Protein AF-Q754P4-F1 (afdb_monomer_lite)

Organism: Eremothecium gossypii (strain ATCC 10895 / CBS 109.51 / FGSC 9923 / NRRL Y-1056) (NCBI:txid284811)

Structure (mmCIF, N/CA/C/O backbone):
data_AF-Q754P4-F1
#
_entry.id   AF-Q754P4-F1
#
loop_
_atom_site.group_PDB
_atom_site.id
_atom_site.type_symbol
_atom_site.label_atom_id
_atom_site.label_alt_id
_atom_site.label_comp_id
_atom_site.label_asym_id
_atom_site.label_entity_id
_atom_site.label_seq_id
_atom_site.pdbx_PDB_ins_code
_atom_site.Cartn_x
_atom_site.Cartn_y
_atom_site.Cartn_z
_atom_site.occupancy
_atom_site.B_iso_or_equiv
_atom_site.auth_seq_id
_atom_site.auth_comp_id
_atom_site.auth_asym_id
_atom_site.auth_atom_id
_atom_site.pdbx_PDB_model_num
ATOM 1 N N . MET A 1 1 ? 50.924 -53.591 -32.729 1.00 41.94 1 MET A N 1
ATOM 2 C CA . MET A 1 1 ? 50.215 -54.055 -33.938 1.00 41.94 1 MET A CA 1
ATOM 3 C C . MET A 1 1 ? 49.174 -53.011 -34.322 1.00 41.94 1 MET A C 1
ATOM 5 O O . MET A 1 1 ? 48.411 -52.615 -33.458 1.00 41.94 1 MET A O 1
ATOM 9 N N . ALA A 1 2 ? 49.271 -52.556 -35.576 1.00 39.69 2 ALA A N 1
ATOM 10 C CA . ALA A 1 2 ? 48.330 -51.842 -36.455 1.00 39.69 2 ALA A CA 1
ATOM 11 C C . ALA A 1 2 ? 47.426 -50.690 -35.941 1.00 39.69 2 ALA A C 1
ATOM 13 O O . ALA A 1 2 ? 46.513 -50.881 -35.146 1.00 39.69 2 ALA A O 1
ATOM 14 N N . ARG A 1 3 ? 47.652 -49.509 -36.548 1.00 46.81 3 ARG A N 1
ATOM 15 C CA . ARG A 1 3 ? 46.720 -48.373 -36.733 1.00 46.81 3 ARG A CA 1
ATOM 16 C C . ARG A 1 3 ? 45.574 -48.733 -37.701 1.00 46.81 3 ARG A C 1
ATOM 18 O O . ARG A 1 3 ? 45.723 -49.677 -38.474 1.00 46.81 3 ARG A O 1
ATOM 25 N N . PRO A 1 4 ? 44.507 -47.916 -37.732 1.00 58.38 4 PRO A N 1
ATOM 26 C CA . PRO A 1 4 ? 44.219 -47.083 -38.924 1.00 58.38 4 PRO A CA 1
ATOM 27 C C . PRO A 1 4 ? 43.836 -45.637 -38.512 1.00 58.38 4 PRO A C 1
ATOM 29 O O . PRO A 1 4 ? 43.215 -45.435 -37.476 1.00 58.38 4 PRO A O 1
ATOM 32 N N . GLU A 1 5 ? 44.379 -44.547 -39.068 1.00 49.47 5 GLU A N 1
ATOM 33 C CA . GLU A 1 5 ? 44.195 -43.902 -40.394 1.00 49.47 5 GLU A CA 1
ATOM 34 C C . GLU A 1 5 ? 42.770 -43.381 -40.727 1.00 49.47 5 GLU A C 1
ATOM 36 O O . GLU A 1 5 ? 41.912 -44.121 -41.181 1.00 49.47 5 GLU A O 1
ATOM 41 N N . HIS A 1 6 ? 42.577 -42.077 -40.433 1.00 45.12 6 HIS A N 1
ATOM 42 C CA . HIS A 1 6 ? 41.912 -40.951 -41.144 1.00 45.12 6 HIS A CA 1
ATOM 43 C C . HIS A 1 6 ? 40.896 -41.181 -42.299 1.00 45.12 6 HIS A C 1
ATOM 45 O O . HIS A 1 6 ? 41.070 -42.081 -43.111 1.00 45.12 6 HIS A O 1
ATOM 51 N N . PRO A 1 7 ? 39.896 -40.271 -42.468 1.00 55.25 7 PRO A N 1
ATOM 52 C CA . PRO A 1 7 ? 40.124 -39.035 -43.245 1.00 55.25 7 PRO A CA 1
ATOM 53 C C . PRO A 1 7 ? 39.481 -37.734 -42.715 1.00 55.25 7 PRO A C 1
ATOM 55 O O . PRO A 1 7 ? 38.564 -37.718 -41.901 1.00 55.25 7 PRO A O 1
ATOM 58 N N . LYS A 1 8 ? 40.038 -36.623 -43.221 1.00 53.31 8 LYS A N 1
ATOM 59 C CA . LYS A 1 8 ? 39.633 -35.214 -43.083 1.00 53.31 8 LYS A CA 1
ATOM 60 C C . LYS A 1 8 ? 38.692 -34.804 -44.233 1.00 53.31 8 LYS A C 1
ATOM 62 O O . LYS A 1 8 ? 38.997 -35.150 -45.367 1.00 53.31 8 LYS A O 1
ATOM 67 N N . SER A 1 9 ? 37.728 -33.915 -43.981 1.00 49.38 9 SER A N 1
ATOM 68 C CA . SER A 1 9 ? 37.355 -32.774 -44.857 1.00 49.38 9 SER A CA 1
ATOM 69 C C . SER A 1 9 ? 36.529 -31.779 -44.019 1.00 49.38 9 SER A C 1
ATOM 71 O O . SER A 1 9 ? 35.636 -32.188 -43.289 1.00 49.38 9 SER A O 1
ATOM 73 N N . ARG A 1 10 ? 36.961 -30.526 -43.806 1.00 44.84 10 ARG A N 1
ATOM 74 C CA . ARG A 1 10 ? 36.731 -29.338 -44.659 1.00 44.84 10 ARG A CA 1
ATOM 75 C C . ARG A 1 10 ? 35.286 -29.249 -45.169 1.00 44.84 10 ARG A C 1
ATOM 77 O O . ARG A 1 10 ? 34.918 -30.035 -46.023 1.00 44.84 10 ARG A O 1
ATOM 84 N N . ASP A 1 11 ? 34.518 -28.286 -44.653 1.00 48.16 11 ASP A N 1
ATOM 85 C CA . ASP A 1 11 ? 34.265 -27.057 -45.411 1.00 48.16 11 ASP A CA 1
ATOM 86 C C . ASP A 1 11 ? 33.849 -25.874 -44.528 1.00 48.16 11 ASP A C 1
ATOM 88 O O . ASP A 1 11 ? 33.109 -25.983 -43.553 1.00 48.16 11 ASP A O 1
ATOM 92 N N . GLN A 1 12 ? 34.438 -24.735 -44.881 1.00 42.72 12 GLN A N 1
ATOM 93 C CA . GLN A 1 12 ? 34.120 -23.392 -44.428 1.00 42.72 12 GLN A CA 1
ATOM 94 C C . GLN A 1 12 ? 32.952 -22.883 -45.271 1.00 42.72 12 GLN A C 1
ATOM 96 O O . GLN A 1 12 ? 33.023 -22.979 -46.492 1.00 42.72 12 GLN A O 1
ATOM 101 N N . GLN A 1 13 ? 31.976 -22.203 -44.672 1.00 43.84 13 GLN A N 1
ATOM 102 C CA . GLN A 1 13 ? 31.361 -21.072 -45.363 1.00 43.84 13 GLN A CA 1
ATOM 103 C C . GLN A 1 13 ? 30.771 -20.077 -44.370 1.00 43.84 13 GLN A C 1
ATOM 105 O O . GLN A 1 13 ? 29.773 -20.315 -43.699 1.00 43.84 13 GLN A O 1
ATOM 110 N N . ALA A 1 14 ? 31.458 -18.942 -44.288 1.00 42.84 14 ALA A N 1
ATOM 111 C CA . ALA A 1 14 ? 30.926 -17.697 -43.786 1.00 42.84 14 ALA A CA 1
ATOM 112 C C . ALA A 1 14 ? 30.029 -17.088 -44.870 1.00 42.84 14 ALA A C 1
ATOM 114 O O . ALA A 1 14 ? 30.478 -16.902 -46.001 1.00 42.84 14 ALA A O 1
ATOM 115 N N . SER A 1 15 ? 28.805 -16.705 -44.519 1.00 48.22 15 SER A N 1
ATOM 11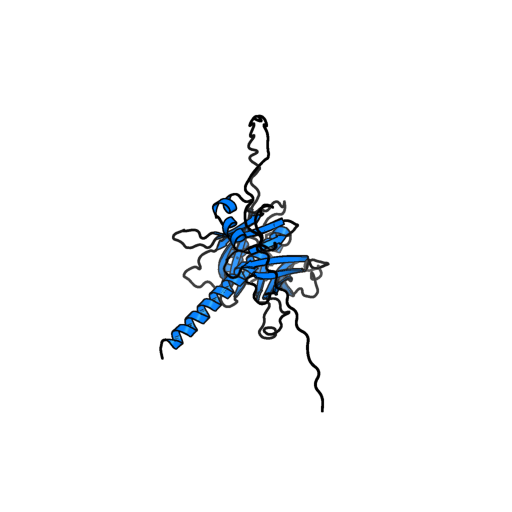6 C CA . SER A 1 15 ? 28.026 -15.743 -45.293 1.00 48.22 15 SER A CA 1
ATOM 117 C C . SER A 1 15 ? 27.734 -14.523 -44.425 1.00 48.22 15 SER A C 1
ATOM 119 O O . SER A 1 15 ? 26.913 -14.520 -43.513 1.00 48.22 15 SER A O 1
ATOM 121 N N . ARG A 1 16 ? 28.485 -13.461 -44.728 1.00 40.19 16 ARG A N 1
ATOM 122 C CA . ARG A 1 16 ? 28.089 -12.074 -44.497 1.00 40.19 16 ARG A CA 1
ATOM 123 C C . ARG A 1 16 ? 26.791 -11.836 -45.268 1.00 40.19 16 ARG A C 1
ATOM 125 O O . ARG A 1 16 ? 26.776 -12.069 -46.473 1.00 40.19 16 ARG A O 1
ATOM 132 N N . ILE A 1 17 ? 25.763 -11.309 -44.613 1.00 46.44 17 ILE A N 1
ATOM 133 C CA . ILE A 1 17 ? 24.705 -10.573 -45.305 1.00 46.44 17 ILE A CA 1
ATOM 134 C C . ILE A 1 17 ? 24.690 -9.155 -44.754 1.00 46.44 17 ILE A C 1
ATOM 136 O O . ILE A 1 17 ? 24.733 -8.910 -43.549 1.00 46.44 17 ILE A O 1
ATOM 140 N N . SER A 1 18 ? 24.772 -8.250 -45.716 1.00 42.94 18 SER A N 1
ATOM 141 C CA . SER A 1 18 ? 24.981 -6.823 -45.602 1.00 42.94 18 SER A CA 1
ATOM 142 C C . SER A 1 18 ? 23.694 -6.080 -45.256 1.00 42.94 18 SER A C 1
ATOM 144 O O . SER A 1 18 ? 22.586 -6.562 -45.459 1.00 42.94 18 SER A O 1
ATOM 146 N N . ARG A 1 19 ? 23.915 -4.867 -44.751 1.00 39.59 19 ARG A N 1
ATOM 147 C CA . ARG A 1 19 ? 22.972 -3.769 -44.532 1.00 39.59 19 ARG A CA 1
ATOM 148 C C . ARG A 1 19 ? 22.083 -3.430 -45.740 1.00 39.59 19 ARG A C 1
ATOM 150 O O . ARG A 1 19 ? 22.481 -3.654 -46.875 1.00 39.59 19 ARG A O 1
ATOM 157 N N . SER A 1 20 ? 21.047 -2.667 -45.373 1.00 37.81 20 SER A N 1
ATOM 158 C CA . SER A 1 20 ? 20.353 -1.573 -46.072 1.00 37.81 20 SER A CA 1
ATOM 159 C C . SER A 1 20 ? 19.139 -1.931 -46.912 1.00 37.81 20 SER A C 1
ATOM 161 O O . SER A 1 20 ? 19.304 -2.300 -48.065 1.00 37.81 20 SER A O 1
ATOM 163 N N . GLU A 1 21 ? 17.955 -1.622 -46.378 1.00 43.34 21 GLU A N 1
ATOM 164 C CA . GLU A 1 21 ? 16.857 -1.056 -47.164 1.00 43.34 21 GLU A CA 1
ATOM 165 C C . GLU A 1 21 ? 16.219 0.096 -46.372 1.00 43.34 21 GLU A C 1
ATOM 167 O O . GLU A 1 21 ? 15.747 -0.053 -45.244 1.00 43.34 21 GLU A O 1
ATOM 172 N N . THR A 1 22 ? 16.350 1.279 -46.959 1.00 37.78 22 THR A N 1
ATOM 173 C CA . THR A 1 22 ? 15.663 2.534 -46.662 1.00 37.78 22 THR A CA 1
ATOM 174 C C . THR A 1 22 ? 14.296 2.560 -47.346 1.00 37.78 22 THR A C 1
ATOM 176 O O . THR A 1 22 ? 14.156 1.956 -48.402 1.00 37.78 22 THR A O 1
ATOM 179 N N . CYS A 1 23 ? 13.369 3.306 -46.734 1.00 37.16 23 CYS A N 1
ATOM 180 C CA . CYS A 1 23 ? 12.203 4.023 -47.274 1.00 37.16 23 CYS A CA 1
ATOM 181 C C . CYS A 1 23 ? 11.584 3.560 -48.606 1.00 37.16 23 CYS A C 1
ATOM 183 O O . CYS A 1 23 ? 12.231 3.643 -49.640 1.00 37.16 23 CYS A O 1
ATOM 185 N N . ASP A 1 24 ? 10.283 3.251 -48.610 1.00 37.78 24 ASP A N 1
ATOM 186 C CA . ASP A 1 24 ? 9.259 4.209 -49.067 1.00 37.78 24 ASP A CA 1
ATOM 187 C C . ASP A 1 24 ? 7.837 3.613 -49.046 1.00 37.78 24 ASP A C 1
ATOM 189 O O . ASP A 1 24 ? 7.631 2.404 -48.955 1.00 37.78 24 ASP A O 1
ATOM 193 N N . ASP A 1 25 ? 6.877 4.536 -49.140 1.00 40.06 25 ASP A N 1
ATOM 194 C CA . ASP A 1 25 ? 5.468 4.386 -49.506 1.00 40.06 25 ASP A CA 1
ATOM 195 C C . ASP A 1 25 ? 4.452 3.989 -48.427 1.00 40.06 25 ASP A C 1
ATOM 197 O O . ASP A 1 25 ? 4.194 2.813 -48.159 1.00 40.06 25 ASP A O 1
ATOM 201 N N . LYS A 1 26 ? 3.721 5.009 -47.936 1.00 40.41 26 LYS A N 1
ATOM 202 C CA . LYS A 1 26 ? 2.247 5.060 -48.052 1.00 40.41 26 LYS A CA 1
ATOM 203 C C . LYS A 1 26 ? 1.619 6.384 -47.587 1.00 40.41 26 LYS A C 1
ATOM 205 O O . LYS A 1 26 ? 2.053 6.988 -46.616 1.00 40.41 26 LYS A O 1
ATOM 210 N N . ALA A 1 27 ? 0.483 6.664 -48.238 1.00 38.72 27 ALA A N 1
ATOM 211 C CA . ALA A 1 27 ? -0.630 7.569 -47.906 1.00 38.72 27 ALA A CA 1
ATOM 212 C C . ALA A 1 27 ? -0.493 9.021 -48.411 1.00 38.72 27 ALA A C 1
ATOM 214 O O . ALA A 1 27 ? 0.314 9.794 -47.921 1.00 38.72 27 ALA A O 1
ATOM 215 N N . ALA A 1 28 ? -1.144 9.420 -49.508 1.00 40.47 28 ALA A N 1
ATOM 216 C CA . ALA A 1 28 ? -2.585 9.483 -49.811 1.00 40.47 28 ALA A CA 1
ATOM 217 C C . ALA A 1 28 ? -3.328 10.628 -49.093 1.00 40.47 28 ALA A C 1
ATOM 219 O O . ALA A 1 28 ? -3.458 10.666 -47.875 1.00 40.47 28 ALA A O 1
ATOM 220 N N . PHE A 1 29 ? -3.845 11.527 -49.934 1.00 46.12 29 PHE A N 1
ATOM 221 C CA . PHE A 1 29 ? -4.819 12.587 -49.683 1.00 46.12 29 PHE A CA 1
ATOM 222 C C . PHE A 1 29 ? -5.960 12.176 -48.741 1.00 46.12 29 PHE A C 1
ATOM 224 O O . PHE A 1 29 ? -6.728 11.278 -49.088 1.00 46.12 29 PHE A O 1
ATOM 231 N N . HIS A 1 30 ? -6.198 12.947 -47.675 1.00 42.66 30 HIS A N 1
ATOM 232 C CA . HIS A 1 30 ? -7.533 13.109 -47.093 1.00 42.66 30 HIS A CA 1
ATOM 233 C C . HIS A 1 30 ? -7.770 14.529 -46.555 1.00 42.66 30 HIS A C 1
ATOM 235 O O . HIS A 1 30 ? -6.847 15.235 -46.162 1.00 42.66 30 HIS A O 1
ATOM 241 N N . LYS A 1 31 ? -9.034 14.940 -46.690 1.00 40.31 31 LYS A N 1
ATOM 242 C CA . LYS A 1 31 ? -9.604 16.290 -46.575 1.00 40.31 31 LYS A CA 1
ATOM 243 C C . LYS A 1 31 ? -9.434 16.930 -45.187 1.00 40.31 31 LYS A C 1
ATOM 245 O O . LYS A 1 31 ? -9.372 16.196 -44.205 1.00 40.31 31 LYS A O 1
ATOM 250 N N . PRO A 1 32 ? -9.498 18.273 -45.092 1.00 43.62 32 PRO A N 1
ATOM 251 C CA . PRO A 1 32 ? -9.741 18.943 -43.820 1.00 43.62 32 PRO A CA 1
ATOM 252 C C . PRO A 1 32 ? -11.129 18.545 -43.295 1.00 43.62 32 PRO A C 1
ATOM 254 O O . PRO A 1 32 ? -12.132 18.684 -43.999 1.00 43.62 32 PRO A O 1
ATOM 257 N N . VAL A 1 33 ? -11.156 17.988 -42.087 1.00 49.97 33 VAL A N 1
ATOM 258 C CA . VAL A 1 33 ? -12.360 17.767 -41.281 1.00 49.97 33 VAL A CA 1
ATOM 259 C C . VAL A 1 33 ? -12.532 19.009 -40.415 1.00 49.97 33 VAL A C 1
ATOM 261 O O . VAL A 1 33 ? -11.568 19.454 -39.799 1.00 49.97 33 VAL A O 1
ATOM 264 N N . ASP A 1 34 ? -13.738 19.574 -40.418 1.00 46.91 34 ASP A N 1
ATOM 265 C CA . ASP A 1 34 ? -14.126 20.713 -39.588 1.00 46.91 34 ASP A CA 1
ATOM 266 C C . ASP A 1 34 ? -13.859 20.424 -38.102 1.00 46.91 34 ASP A C 1
ATOM 268 O O . ASP A 1 34 ? -14.513 19.580 -37.483 1.00 46.91 34 ASP A O 1
ATOM 272 N N . GLU A 1 35 ? -12.906 21.164 -37.532 1.00 47.91 35 GLU A N 1
ATOM 273 C CA . GLU A 1 35 ? -12.676 21.288 -36.095 1.00 47.91 35 GLU A CA 1
ATOM 274 C C . GLU A 1 35 ? -13.878 21.997 -35.460 1.00 47.91 35 GLU A C 1
ATOM 276 O O . GLU A 1 35 ? -13.962 23.222 -35.378 1.00 47.91 35 GLU A O 1
ATOM 281 N N . SER A 1 36 ? -14.832 21.201 -34.992 1.00 41.53 36 SER A N 1
ATOM 282 C CA . SER A 1 36 ? -15.757 21.610 -33.939 1.00 41.53 36 SER A CA 1
ATOM 283 C C . SER A 1 36 ? -15.401 20.839 -32.672 1.00 41.53 36 SER A C 1
ATOM 285 O O . SER A 1 36 ? -16.125 19.954 -32.225 1.00 41.53 36 SER A O 1
ATOM 287 N N . ASP A 1 37 ? -14.246 21.198 -32.104 1.00 41.00 37 ASP A N 1
ATOM 288 C CA . ASP A 1 37 ? -13.829 20.822 -30.754 1.00 41.00 37 ASP A CA 1
ATOM 289 C C . ASP A 1 37 ? -14.770 21.483 -29.739 1.00 41.00 37 ASP A C 1
ATOM 291 O O . ASP A 1 37 ? -14.508 22.544 -29.166 1.00 41.00 37 ASP A O 1
ATOM 295 N N . GLN A 1 38 ? -15.906 20.836 -29.499 1.00 42.22 38 GLN A N 1
ATOM 296 C CA . GLN A 1 38 ? -16.591 20.972 -28.227 1.00 42.22 38 GLN A CA 1
ATOM 297 C C . GLN A 1 38 ? -15.728 20.262 -27.187 1.00 42.22 38 GLN A C 1
ATOM 299 O O . GLN A 1 38 ? -15.814 19.051 -27.000 1.00 42.22 38 GLN A O 1
ATOM 304 N N . GLN A 1 39 ? -14.860 21.039 -26.533 1.00 40.78 39 GLN A N 1
ATOM 305 C CA . GLN A 1 39 ? -14.230 20.667 -25.272 1.00 40.78 39 GLN A CA 1
ATOM 306 C C . GLN A 1 39 ? -15.331 20.358 -24.258 1.00 40.78 39 GLN A C 1
ATOM 308 O O . GLN A 1 39 ? -15.833 21.241 -23.561 1.00 40.78 39 GLN A O 1
ATOM 313 N N . ASP A 1 40 ? -15.703 19.085 -24.201 1.00 41.81 40 ASP A N 1
ATOM 314 C CA . ASP A 1 40 ? -16.469 18.496 -23.121 1.00 41.81 40 ASP A CA 1
ATOM 315 C C . ASP A 1 40 ? -15.600 18.607 -21.862 1.00 41.81 40 ASP A C 1
ATOM 317 O O . ASP A 1 40 ? -14.695 17.807 -21.612 1.00 41.81 40 ASP A O 1
ATOM 321 N N . GLN A 1 41 ? -15.785 19.699 -21.114 1.00 42.00 41 GLN A N 1
ATOM 322 C CA . GLN A 1 41 ? -15.202 19.876 -19.790 1.00 42.00 41 GLN A CA 1
ATOM 323 C C . GLN A 1 41 ? -15.907 18.893 -18.855 1.00 42.00 41 GLN A C 1
ATOM 325 O O . GLN A 1 41 ? -16.815 19.254 -18.108 1.00 42.00 41 GLN A O 1
ATOM 330 N N . GLY A 1 42 ? -15.501 17.625 -18.954 1.00 48.97 42 GLY A N 1
ATOM 331 C CA . GLY A 1 42 ? -15.986 16.541 -18.120 1.00 48.97 42 GLY A CA 1
ATOM 332 C C . GLY A 1 42 ? -15.897 16.936 -16.651 1.00 48.97 42 GLY A C 1
ATOM 333 O O . GLY A 1 42 ? -14.904 17.519 -16.205 1.00 48.97 42 GLY A O 1
ATOM 334 N N . ALA A 1 43 ? -16.968 16.647 -15.912 1.00 58.66 43 ALA A N 1
ATOM 335 C CA . ALA A 1 43 ? -17.067 16.936 -14.489 1.00 58.66 43 ALA A CA 1
ATOM 336 C C . ALA A 1 43 ? -15.795 16.481 -13.741 1.00 58.66 43 ALA A C 1
ATOM 338 O O . ALA A 1 43 ? -15.233 15.431 -14.070 1.00 58.66 43 ALA A O 1
ATOM 339 N N . PRO A 1 44 ? -15.328 17.244 -12.735 1.00 66.38 44 PRO A N 1
ATOM 340 C CA . PRO A 1 44 ? -14.109 16.910 -12.013 1.00 66.38 44 PRO A CA 1
ATOM 341 C C . PRO A 1 44 ? -14.236 15.515 -11.394 1.00 66.38 44 PRO A C 1
ATOM 343 O O . PRO A 1 44 ? -15.089 15.278 -10.539 1.00 66.38 44 PRO A O 1
ATOM 346 N N . VAL A 1 45 ? -13.383 14.590 -11.841 1.00 76.81 45 VAL A N 1
ATOM 347 C CA . VAL A 1 45 ? -13.304 13.233 -11.291 1.00 76.81 45 VAL A CA 1
ATOM 348 C C . VAL A 1 45 ? -12.949 13.346 -9.812 1.00 76.81 45 VAL A C 1
ATOM 350 O O . VAL A 1 45 ? -11.958 13.991 -9.457 1.00 76.81 45 VAL A O 1
ATOM 353 N N . ALA A 1 46 ? -13.764 12.742 -8.946 1.00 85.00 46 ALA A N 1
ATOM 354 C CA . ALA A 1 46 ? -13.508 12.752 -7.515 1.00 85.00 46 ALA A CA 1
ATOM 355 C C . ALA A 1 46 ? -12.138 12.117 -7.217 1.00 85.00 46 ALA A C 1
ATOM 357 O O . ALA A 1 46 ? -11.685 11.191 -7.891 1.00 85.00 46 ALA A O 1
ATOM 358 N N . GLN A 1 47 ? -11.437 12.652 -6.220 1.00 89.75 47 GLN A N 1
ATOM 359 C CA . GLN A 1 47 ? -10.112 12.181 -5.827 1.00 89.75 47 GLN A CA 1
ATOM 360 C C . GLN A 1 47 ? -10.129 11.743 -4.370 1.00 89.75 47 GLN A C 1
ATOM 362 O O . GLN A 1 47 ? -10.705 12.415 -3.514 1.00 89.75 47 GLN A O 1
ATOM 367 N N . ARG A 1 48 ? -9.435 10.642 -4.076 1.00 90.94 48 ARG A N 1
ATOM 368 C CA . ARG A 1 48 ? -9.255 10.138 -2.715 1.00 90.94 48 ARG A CA 1
ATOM 369 C C . ARG A 1 48 ? -7.803 10.274 -2.290 1.00 90.94 48 ARG A C 1
ATOM 371 O O . ARG A 1 48 ? -6.909 9.708 -2.919 1.00 90.94 48 ARG A O 1
ATOM 378 N N . ALA A 1 49 ? -7.575 11.005 -1.202 1.00 93.50 49 ALA A N 1
ATOM 379 C CA . ALA A 1 49 ? -6.267 11.130 -0.573 1.00 93.50 49 ALA A CA 1
ATOM 380 C C . ALA A 1 49 ? -6.092 10.064 0.517 1.00 93.50 49 ALA A C 1
ATOM 382 O O . ALA A 1 49 ? -6.895 9.953 1.439 1.00 93.50 49 ALA A O 1
ATOM 383 N N . VAL A 1 50 ? -5.007 9.304 0.421 1.00 95.38 50 VAL A N 1
ATOM 384 C CA . VAL A 1 50 ? -4.631 8.209 1.314 1.00 95.38 50 VAL A CA 1
ATOM 385 C C . VAL A 1 50 ? -3.321 8.603 2.000 1.00 95.38 50 VAL A C 1
ATOM 387 O O . VAL A 1 50 ? -2.246 8.531 1.390 1.00 95.38 50 VAL A O 1
ATOM 390 N N . PRO A 1 51 ? -3.358 9.058 3.263 1.00 95.56 51 PRO A N 1
ATOM 391 C CA . PRO A 1 51 ? -2.146 9.358 4.011 1.00 95.56 51 PRO A CA 1
ATOM 392 C C . PRO A 1 51 ? -1.350 8.085 4.292 1.00 95.56 51 PRO A C 1
ATOM 394 O O . PRO A 1 51 ? -1.908 7.078 4.734 1.00 95.56 51 PRO A O 1
ATOM 397 N N . LEU A 1 52 ? -0.029 8.144 4.092 1.00 95.81 52 LEU A N 1
ATOM 398 C CA . LEU A 1 52 ? 0.882 7.071 4.481 1.00 95.81 52 LEU A CA 1
ATOM 399 C C . LEU A 1 52 ? 1.734 7.502 5.674 1.00 95.81 52 LEU A C 1
ATOM 401 O O . LEU A 1 52 ? 2.336 8.583 5.676 1.00 95.81 52 LEU A O 1
ATOM 405 N N . ALA A 1 53 ? 1.855 6.618 6.660 1.00 94.12 53 ALA A N 1
ATOM 406 C CA . ALA A 1 53 ? 2.688 6.834 7.835 1.00 94.12 53 ALA A CA 1
ATOM 407 C C . ALA A 1 53 ? 3.533 5.611 8.196 1.00 94.12 53 ALA A C 1
ATOM 409 O O . ALA A 1 53 ? 3.290 4.489 7.757 1.00 94.12 53 ALA A O 1
ATOM 410 N N . GLU A 1 54 ? 4.526 5.846 9.039 1.00 91.75 54 GLU A N 1
ATOM 411 C CA . GLU A 1 54 ? 5.357 4.835 9.674 1.00 91.75 54 GLU A CA 1
ATOM 412 C C . GLU A 1 54 ? 5.394 5.077 11.180 1.00 91.75 54 GLU A C 1
ATOM 414 O O . GLU A 1 54 ? 5.417 6.223 11.636 1.00 91.75 54 GLU A O 1
ATOM 419 N N . LEU A 1 55 ? 5.421 3.994 11.957 1.00 87.75 55 LEU A N 1
ATOM 420 C CA . LEU A 1 55 ? 5.704 4.084 13.385 1.00 87.75 55 LEU A CA 1
ATOM 421 C C . LEU A 1 55 ? 7.213 3.968 13.614 1.00 87.75 55 LEU A C 1
ATOM 423 O O . LEU A 1 55 ? 7.858 3.046 13.107 1.00 87.75 55 LEU A O 1
ATOM 427 N N . LEU A 1 56 ? 7.761 4.884 14.410 1.00 75.75 56 LEU A N 1
ATOM 428 C CA . LEU A 1 56 ? 9.160 4.874 14.819 1.00 75.75 56 LEU A CA 1
ATOM 429 C C . LEU A 1 56 ? 9.514 3.507 15.436 1.00 75.75 56 LEU A C 1
ATOM 431 O O . LEU A 1 56 ? 8.745 2.972 16.233 1.00 75.75 56 LEU A O 1
ATOM 435 N N . LEU A 1 57 ? 10.674 2.954 15.062 1.00 74.25 57 LEU A N 1
ATOM 436 C CA . LEU A 1 57 ? 11.222 1.647 15.486 1.00 74.25 57 LEU A CA 1
ATOM 437 C C . LEU A 1 57 ? 10.534 0.395 14.921 1.00 74.25 57 LEU A C 1
ATOM 439 O O . LEU A 1 57 ? 11.138 -0.674 14.940 1.00 74.25 57 LEU A O 1
ATOM 443 N N . ASP A 1 58 ? 9.312 0.505 14.407 1.00 73.81 58 ASP A N 1
ATOM 444 C CA . ASP A 1 58 ? 8.528 -0.661 13.991 1.00 73.81 58 ASP A CA 1
ATOM 445 C C . ASP A 1 58 ? 8.735 -1.027 12.510 1.00 73.81 58 ASP A C 1
ATOM 447 O O . ASP A 1 58 ? 8.421 -2.134 12.087 1.00 73.81 58 ASP A O 1
ATOM 451 N N . TYR A 1 59 ? 9.248 -0.093 11.698 1.00 78.88 59 TYR A N 1
ATOM 452 C CA . TYR A 1 59 ? 9.411 -0.226 10.236 1.00 78.88 59 TYR A CA 1
ATOM 453 C C . TYR A 1 59 ? 8.132 -0.662 9.490 1.00 78.88 59 TYR A C 1
ATOM 455 O O . TYR A 1 59 ? 8.183 -1.120 8.347 1.00 78.88 59 TYR A O 1
ATOM 463 N N . ARG A 1 60 ? 6.969 -0.531 10.141 1.00 91.19 60 ARG A N 1
ATOM 464 C CA . ARG A 1 60 ? 5.653 -0.847 9.583 1.00 91.19 60 ARG A CA 1
ATOM 465 C C . ARG A 1 60 ? 5.106 0.368 8.861 1.00 91.19 60 ARG A C 1
ATOM 467 O O . ARG A 1 60 ? 5.171 1.481 9.388 1.00 91.19 60 ARG A O 1
ATOM 474 N N . LEU A 1 61 ? 4.535 0.136 7.687 1.00 95.06 61 LEU A N 1
ATOM 475 C CA . LEU A 1 61 ? 3.833 1.153 6.917 1.00 95.06 61 LEU A CA 1
ATOM 476 C C . LEU A 1 61 ? 2.334 1.046 7.170 1.00 95.06 61 LEU A C 1
ATOM 478 O O . LEU A 1 61 ? 1.786 -0.051 7.269 1.00 95.06 61 LEU A O 1
ATOM 482 N N . TYR A 1 62 ? 1.681 2.195 7.241 1.00 95.94 62 TYR A N 1
ATOM 483 C CA . TYR A 1 62 ? 0.250 2.322 7.459 1.00 95.94 62 TYR A CA 1
ATOM 484 C C . TYR A 1 62 ? -0.340 3.224 6.379 1.00 95.94 62 TYR A C 1
ATOM 486 O O . TYR A 1 62 ? 0.241 4.270 6.091 1.00 95.94 62 TYR A O 1
ATOM 494 N N . ALA A 1 63 ? -1.476 2.828 5.810 1.00 96.62 63 ALA A N 1
ATOM 495 C CA . ALA A 1 63 ? -2.276 3.648 4.903 1.00 96.62 63 ALA A CA 1
ATOM 496 C C . ALA A 1 63 ? -3.638 3.925 5.550 1.00 96.62 63 ALA A C 1
ATOM 498 O O . ALA A 1 63 ? -4.282 2.990 6.028 1.00 96.62 63 ALA A O 1
ATOM 499 N N . PHE A 1 64 ? -4.058 5.187 5.590 1.00 94.12 64 PHE A N 1
ATOM 500 C CA . PHE A 1 64 ? -5.285 5.634 6.261 1.00 94.12 64 PHE A CA 1
ATOM 501 C C . PHE A 1 64 ? -6.382 5.984 5.253 1.00 94.12 64 PHE A C 1
ATOM 503 O O . PHE A 1 64 ? -6.078 6.346 4.120 1.00 94.12 64 PHE A O 1
ATOM 510 N N . SER A 1 65 ? -7.647 5.881 5.672 1.00 90.81 65 SER A N 1
ATOM 511 C CA . SER A 1 65 ? -8.815 6.224 4.844 1.00 90.81 65 SER A CA 1
ATOM 512 C C . SER A 1 65 ? -8.904 7.713 4.525 1.00 90.81 65 SER A C 1
ATOM 514 O O . SER A 1 65 ? -9.398 8.077 3.461 1.00 90.81 65 SER A O 1
ATOM 516 N N . SER A 1 66 ? -8.422 8.547 5.447 1.00 90.00 66 SER A N 1
ATOM 517 C CA . SER A 1 66 ? -8.569 9.998 5.431 1.00 90.00 66 SER A CA 1
ATOM 518 C C . SER A 1 66 ? -7.473 10.679 6.259 1.00 90.00 66 SER A C 1
ATOM 520 O O . SER A 1 66 ? -6.800 10.049 7.089 1.00 90.00 66 SER A O 1
ATOM 522 N N . GLU A 1 67 ? -7.291 11.988 6.048 1.00 91.00 67 GLU A N 1
ATOM 523 C CA . GLU A 1 67 ? -6.402 12.814 6.877 1.00 91.00 67 GLU A CA 1
ATOM 524 C C . GLU A 1 67 ? -6.856 12.821 8.341 1.00 91.00 67 GLU A C 1
ATOM 526 O O . GLU A 1 67 ? -6.019 12.685 9.235 1.00 91.00 67 GLU A O 1
ATOM 531 N N . ASP A 1 68 ? -8.164 12.890 8.592 1.00 88.88 68 ASP A N 1
ATOM 532 C CA . ASP A 1 68 ? -8.728 12.893 9.943 1.00 88.88 68 ASP A CA 1
ATOM 533 C C . ASP A 1 68 ? -8.420 11.592 10.685 1.00 88.88 68 ASP A C 1
ATOM 535 O O . ASP A 1 68 ? -7.984 11.619 11.842 1.00 88.88 68 ASP A O 1
ATOM 539 N N . SER A 1 69 ? -8.538 10.445 10.007 1.00 88.75 69 SER A N 1
ATOM 540 C CA . SER A 1 69 ? -8.161 9.158 10.591 1.00 88.75 69 SER A CA 1
ATOM 541 C C . SER A 1 69 ? -6.665 9.108 10.931 1.00 88.75 69 SER A C 1
ATOM 543 O O . SER A 1 69 ? -6.285 8.686 12.028 1.00 88.75 69 SER A O 1
ATOM 545 N N . TYR A 1 70 ? -5.799 9.622 10.052 1.00 91.50 70 TYR A N 1
ATOM 546 C CA . TYR A 1 70 ? -4.364 9.727 10.328 1.00 91.50 70 TYR A CA 1
ATOM 547 C C . TYR A 1 70 ? -4.055 10.645 11.525 1.00 91.50 70 TYR A C 1
ATOM 549 O O . TYR A 1 70 ? -3.264 10.275 12.401 1.00 91.50 70 TYR A O 1
ATOM 557 N N . GLN A 1 71 ? -4.670 11.828 11.603 1.00 90.25 71 GLN A N 1
ATOM 558 C CA . GLN A 1 71 ? -4.452 12.760 12.713 1.00 90.25 71 GLN A CA 1
ATOM 559 C C . GLN A 1 71 ? -4.951 12.181 14.038 1.00 90.25 71 GLN A C 1
ATOM 561 O O . GLN A 1 71 ? -4.263 12.307 15.056 1.00 90.25 71 GLN A O 1
ATOM 566 N N . ASN A 1 72 ? -6.088 11.480 14.025 1.00 87.62 72 ASN A N 1
ATOM 567 C CA . ASN A 1 72 ? -6.611 10.808 15.209 1.00 87.62 72 ASN A CA 1
ATOM 568 C C . ASN A 1 72 ? -5.658 9.702 15.696 1.00 87.62 72 ASN A C 1
ATOM 570 O O . ASN A 1 72 ? -5.319 9.660 16.879 1.00 87.62 72 ASN A O 1
ATOM 574 N N . PHE A 1 73 ? -5.127 8.878 14.783 1.00 88.56 73 PHE A N 1
ATOM 575 C CA . PHE A 1 73 ? -4.130 7.849 15.110 1.00 88.56 73 PHE A CA 1
ATOM 576 C C . PHE A 1 73 ? -2.844 8.463 15.669 1.00 88.56 73 PHE A C 1
ATOM 578 O O . PHE A 1 73 ? -2.238 7.951 16.608 1.00 88.56 73 PHE A O 1
ATOM 585 N N . LYS A 1 74 ? -2.412 9.599 15.118 1.00 88.12 74 LYS A N 1
ATOM 586 C CA . LYS A 1 74 ? -1.229 10.310 15.604 1.00 88.12 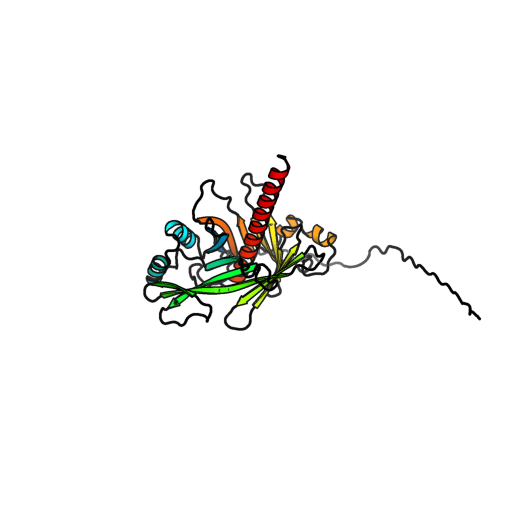74 LYS A CA 1
ATOM 587 C C . LYS A 1 74 ? -1.429 10.883 17.011 1.00 88.12 74 LYS A C 1
ATOM 589 O O . LYS A 1 74 ? -0.484 10.859 17.799 1.00 88.12 74 LYS A O 1
ATOM 594 N N . LYS A 1 75 ? -2.620 11.412 17.312 1.00 86.50 75 LYS A N 1
ATOM 595 C CA . LYS A 1 75 ? -2.957 12.027 18.606 1.00 86.50 75 LYS A CA 1
ATOM 596 C C . LYS A 1 75 ? -3.171 10.979 19.700 1.00 86.50 75 LYS A C 1
ATOM 598 O O . LYS A 1 75 ? -2.596 11.107 20.776 1.00 86.50 75 LYS A O 1
ATOM 603 N N . ASN A 1 76 ? -3.959 9.949 19.405 1.00 79.38 76 ASN A N 1
ATOM 604 C CA . ASN A 1 76 ? -4.431 8.974 20.392 1.00 79.38 76 ASN A CA 1
ATOM 605 C C . ASN A 1 76 ? -3.648 7.649 20.352 1.00 79.38 76 ASN A C 1
ATOM 607 O O . ASN A 1 76 ? -3.793 6.801 21.227 1.00 79.38 76 ASN A O 1
ATOM 611 N N . GLY A 1 77 ? -2.776 7.459 19.361 1.00 77.25 77 GLY A N 1
ATOM 612 C CA . GLY A 1 77 ? -2.002 6.235 19.195 1.00 77.25 77 GLY A CA 1
ATOM 613 C C . GLY A 1 77 ? -2.850 5.070 18.680 1.00 77.25 77 GLY A C 1
ATOM 614 O O . GLY A 1 77 ? -3.662 5.221 17.775 1.00 77.25 77 GLY A O 1
ATOM 615 N N . ARG A 1 78 ? -2.619 3.878 19.244 1.00 70.31 78 ARG A N 1
ATOM 616 C CA . ARG A 1 78 ? -3.261 2.607 18.852 1.00 70.31 78 ARG A CA 1
ATOM 617 C C . ARG A 1 78 ? -4.505 2.289 19.695 1.00 70.31 78 ARG A C 1
ATOM 619 O O . ARG A 1 78 ? -4.744 1.123 20.000 1.00 70.31 78 ARG A O 1
ATOM 626 N N . ASP A 1 79 ? -5.246 3.300 20.135 1.00 75.19 79 ASP A N 1
ATOM 627 C CA . ASP A 1 79 ? -6.468 3.081 20.911 1.00 75.19 79 ASP A CA 1
ATOM 628 C C . ASP A 1 79 ? -7.663 2.784 19.983 1.00 75.19 79 ASP A C 1
ATOM 630 O O . ASP A 1 79 ? -8.452 3.658 19.606 1.00 75.19 79 ASP A O 1
ATOM 634 N N . ALA A 1 80 ? -7.764 1.521 19.558 1.00 68.44 80 ALA A N 1
ATOM 635 C CA . ALA A 1 80 ? -8.883 1.023 18.748 1.00 68.44 80 ALA A CA 1
ATOM 636 C C . ALA A 1 80 ? -10.212 1.140 19.448 1.00 68.44 80 ALA A C 1
ATOM 638 O O . ALA A 1 80 ? -11.220 1.343 18.776 1.00 68.44 80 ALA A O 1
ATOM 639 N N . TYR A 1 81 ? -10.216 0.985 20.764 1.00 70.00 81 TYR A N 1
ATOM 640 C CA . TYR A 1 81 ? -11.443 0.976 21.527 1.00 70.00 81 TYR A CA 1
ATOM 641 C C . TYR A 1 81 ? -12.165 2.315 21.363 1.00 70.00 81 TYR A C 1
ATOM 643 O O . TYR A 1 81 ? -13.309 2.354 20.913 1.00 70.00 81 TYR A O 1
ATOM 651 N N . HIS A 1 82 ? -11.455 3.422 21.596 1.00 72.31 82 HIS A N 1
ATOM 652 C CA . HIS A 1 82 ? -12.013 4.762 21.421 1.00 72.31 82 HIS A CA 1
ATOM 653 C C . HIS A 1 82 ? -12.416 5.050 19.964 1.00 72.31 82 HIS A C 1
ATOM 655 O O . HIS A 1 82 ? -13.428 5.698 19.698 1.00 72.31 82 HIS A O 1
ATOM 661 N N . SER A 1 83 ? -11.622 4.575 19.004 1.00 69.50 83 SER A N 1
ATOM 662 C CA . SER A 1 83 ? -11.881 4.765 17.570 1.00 69.50 83 SER A CA 1
ATOM 663 C C . SER A 1 83 ? -13.180 4.084 17.123 1.00 69.50 83 SER A C 1
ATOM 665 O O . SER A 1 83 ? -13.977 4.664 16.388 1.00 69.50 83 SER A O 1
ATOM 667 N N . LEU A 1 84 ? -13.414 2.859 17.598 1.00 68.88 84 LEU A N 1
ATOM 668 C CA . LEU A 1 84 ? -14.623 2.093 17.304 1.00 68.88 84 LEU A CA 1
ATOM 669 C C . LEU A 1 84 ? -15.844 2.615 18.054 1.00 68.88 84 LEU A C 1
ATOM 671 O O . LEU A 1 84 ? -16.936 2.604 17.492 1.00 68.88 84 LEU A O 1
ATOM 675 N N . LEU A 1 85 ? -15.661 3.108 19.281 1.00 67.56 85 LEU A N 1
ATOM 676 C CA . LEU A 1 85 ? -16.737 3.718 20.054 1.00 67.56 85 LEU A CA 1
ATOM 677 C C . LEU A 1 85 ? -17.337 4.915 19.300 1.00 67.56 85 LEU A C 1
ATOM 679 O O . LEU A 1 85 ? -18.540 4.945 19.063 1.00 67.56 85 LEU A O 1
ATOM 683 N N . LEU A 1 86 ? -16.494 5.833 18.813 1.00 68.62 86 LEU A N 1
ATOM 684 C CA . LEU A 1 86 ? -16.950 6.955 17.982 1.00 68.62 86 LEU A CA 1
ATOM 685 C C . LEU A 1 86 ? -17.685 6.486 16.721 1.00 68.62 86 LEU A C 1
ATOM 687 O O . LEU A 1 86 ? -18.676 7.092 16.319 1.00 68.62 86 LEU A O 1
ATOM 691 N N . ALA A 1 87 ? -17.217 5.403 16.099 1.00 67.50 87 ALA A N 1
ATOM 692 C CA . ALA A 1 87 ? -17.849 4.866 14.903 1.00 67.50 87 ALA A CA 1
ATOM 693 C C . ALA A 1 87 ? -19.233 4.252 15.176 1.00 67.50 87 ALA A C 1
ATOM 695 O O . ALA A 1 87 ? -20.120 4.331 14.325 1.00 67.50 87 ALA A O 1
ATOM 696 N N . SER A 1 88 ? -19.430 3.644 16.352 1.00 59.25 88 SER A N 1
ATOM 697 C CA . SER A 1 88 ? -20.724 3.091 16.778 1.00 59.25 88 SER A CA 1
ATOM 698 C C . SER A 1 88 ? -21.807 4.169 16.926 1.00 59.25 88 SER A C 1
ATOM 700 O O . SER A 1 88 ? -22.976 3.905 16.668 1.00 59.25 88 SER A O 1
ATOM 702 N N . GLU A 1 89 ? -21.412 5.421 17.177 1.00 64.62 89 GLU A N 1
ATOM 703 C CA . GLU A 1 89 ? -22.289 6.602 17.207 1.00 64.62 89 GLU A CA 1
ATOM 704 C C . GLU A 1 89 ? -22.590 7.178 15.804 1.00 64.62 89 GLU A C 1
ATOM 706 O O . GLU A 1 89 ? -22.974 8.340 15.665 1.00 64.62 89 GLU A O 1
ATOM 711 N N . GLY A 1 90 ? -22.383 6.393 14.740 1.00 64.75 90 GLY A N 1
ATOM 712 C CA . GLY A 1 90 ? -22.659 6.797 13.356 1.00 64.75 90 GLY A CA 1
ATOM 713 C C . GLY A 1 90 ? -21.564 7.644 12.699 1.00 64.75 90 GLY A C 1
ATOM 714 O O . GLY A 1 90 ? -21.820 8.272 11.674 1.00 64.75 90 GLY A O 1
ATOM 715 N N . ARG A 1 91 ? -20.349 7.681 13.263 1.00 65.88 91 ARG A N 1
ATOM 716 C CA . ARG A 1 91 ? -19.199 8.407 12.686 1.00 65.88 91 ARG A CA 1
ATOM 717 C C . ARG A 1 91 ? -18.291 7.484 11.861 1.00 65.88 91 ARG A C 1
ATOM 719 O O . ARG A 1 91 ? -18.368 6.258 11.954 1.00 65.88 91 ARG A O 1
ATOM 726 N N . GLU A 1 92 ? -17.397 8.075 11.066 1.00 75.69 92 GLU A N 1
ATOM 727 C CA . GLU A 1 92 ? -16.294 7.345 10.423 1.00 75.69 92 GLU A CA 1
ATOM 728 C C . GLU A 1 92 ? -15.413 6.659 11.484 1.00 75.69 92 GLU A C 1
ATOM 730 O O . GLU A 1 92 ? -15.240 7.151 12.603 1.00 75.69 92 GLU A O 1
ATOM 735 N N . ILE A 1 93 ? -14.807 5.528 11.118 1.00 80.25 93 ILE A N 1
ATOM 736 C CA . ILE A 1 93 ? -13.758 4.894 11.922 1.00 80.25 93 ILE A CA 1
ATOM 737 C C . ILE A 1 93 ? -12.482 5.732 11.809 1.00 80.25 93 ILE A C 1
ATOM 739 O O . ILE A 1 93 ? -11.655 5.555 10.915 1.00 80.25 93 ILE A O 1
ATOM 743 N N . LEU A 1 94 ? -12.326 6.667 12.739 1.00 83.81 94 LEU A N 1
ATOM 744 C CA . LEU A 1 94 ? -11.163 7.543 12.807 1.00 83.81 94 LEU A CA 1
ATOM 745 C C . LEU A 1 94 ? -10.077 6.924 13.667 1.00 83.81 94 LEU A C 1
ATOM 747 O O . LEU A 1 94 ? -10.343 6.478 14.774 1.00 83.81 94 LEU A O 1
ATOM 751 N N . GLY A 1 95 ? -8.822 7.025 13.246 1.00 85.81 95 GLY A N 1
ATOM 752 C CA . GLY A 1 95 ? -7.690 6.615 14.071 1.00 85.81 95 GLY A CA 1
ATOM 753 C C . GLY A 1 95 ? -7.226 5.197 13.812 1.00 85.81 95 GLY A C 1
ATOM 754 O O . GLY A 1 95 ? -6.334 4.737 14.512 1.00 85.81 95 GLY A O 1
ATOM 755 N N . TYR A 1 96 ? -7.774 4.512 12.805 1.00 89.69 96 TYR A N 1
ATOM 756 C CA . TYR A 1 96 ? -7.293 3.203 12.375 1.00 89.69 96 TYR A CA 1
ATOM 757 C C . TYR A 1 96 ? -6.899 3.195 10.898 1.00 89.69 96 TYR A C 1
ATOM 759 O O . TYR A 1 96 ? -7.560 3.826 10.076 1.00 89.69 96 TYR A O 1
ATOM 767 N N . PRO A 1 97 ? -5.806 2.503 10.537 1.00 93.44 97 PRO A N 1
ATOM 768 C CA . PRO A 1 97 ? -5.363 2.422 9.154 1.00 93.44 97 PRO A CA 1
ATOM 769 C C . PRO A 1 97 ? -6.209 1.413 8.369 1.00 93.44 97 PRO A C 1
ATOM 771 O O . PRO A 1 97 ? -6.490 0.327 8.873 1.00 93.44 97 PRO A O 1
ATOM 774 N N . LEU A 1 98 ? -6.510 1.717 7.105 1.00 94.44 98 LEU A N 1
ATOM 775 C CA . LEU A 1 98 ? -7.078 0.754 6.155 1.00 94.44 98 LEU A CA 1
ATOM 776 C C . LEU A 1 98 ? -6.142 -0.443 5.987 1.00 94.44 98 LEU A C 1
ATOM 778 O O . LEU A 1 98 ? -6.548 -1.596 6.128 1.00 94.44 98 LEU A O 1
ATOM 782 N N . PHE A 1 99 ? -4.860 -0.152 5.752 1.00 97.25 99 PHE A N 1
ATOM 783 C CA . PHE A 1 99 ? -3.844 -1.165 5.501 1.00 97.25 99 PHE A CA 1
ATOM 784 C C . PHE A 1 99 ? -2.640 -1.003 6.413 1.00 97.25 99 PHE A C 1
ATOM 786 O O . PHE A 1 99 ? -2.191 0.105 6.715 1.00 97.25 99 PHE A O 1
ATOM 793 N N . ARG A 1 100 ? -2.074 -2.141 6.803 1.00 96.44 100 ARG A N 1
ATOM 794 C CA . ARG A 1 100 ? -0.796 -2.241 7.502 1.00 96.44 100 ARG A CA 1
ATOM 795 C C . ARG A 1 100 ? 0.115 -3.170 6.719 1.00 96.44 100 ARG A C 1
ATOM 797 O O . ARG A 1 100 ? -0.218 -4.338 6.546 1.00 96.44 100 ARG A O 1
ATOM 804 N N . ALA A 1 101 ? 1.274 -2.672 6.312 1.00 97.25 101 ALA A N 1
ATOM 805 C CA . ALA A 1 101 ? 2.290 -3.459 5.631 1.00 97.25 101 ALA A CA 1
ATOM 806 C C . ALA A 1 101 ? 3.515 -3.667 6.531 1.00 97.25 101 ALA A C 1
ATOM 808 O O . ALA A 1 101 ? 4.009 -2.733 7.170 1.00 97.25 101 ALA A O 1
ATOM 809 N N . GLU A 1 102 ? 4.005 -4.901 6.579 1.00 94.50 102 GLU A N 1
ATOM 810 C CA . GLU A 1 102 ? 5.181 -5.297 7.353 1.00 94.50 102 GLU A CA 1
ATOM 811 C C . GLU A 1 102 ? 5.997 -6.365 6.617 1.00 94.50 102 GLU A C 1
ATOM 813 O O . GLU A 1 102 ? 5.474 -7.092 5.773 1.00 94.50 102 GLU A O 1
ATOM 818 N N . SER A 1 103 ? 7.297 -6.450 6.917 1.00 92.00 103 SER A N 1
ATOM 819 C CA . SER A 1 103 ? 8.186 -7.442 6.300 1.00 92.00 103 SER A CA 1
ATOM 820 C C . SER A 1 103 ? 7.647 -8.855 6.519 1.00 92.00 103 SER A C 1
ATOM 822 O O . SER A 1 103 ? 7.466 -9.274 7.661 1.00 92.00 103 SER A O 1
ATOM 824 N N . GLY A 1 104 ? 7.447 -9.605 5.433 1.00 85.38 104 GLY A N 1
ATOM 825 C CA . GLY A 1 104 ? 7.059 -11.018 5.521 1.00 85.38 104 GLY A CA 1
ATOM 826 C C . GLY A 1 104 ? 8.224 -11.930 5.932 1.00 85.38 104 GLY A C 1
ATOM 827 O O . GLY A 1 104 ? 8.021 -13.036 6.433 1.00 85.38 104 GLY A O 1
ATOM 828 N N . ARG A 1 105 ? 9.466 -11.443 5.801 1.00 81.00 105 ARG A N 1
ATOM 829 C CA . ARG A 1 105 ? 10.663 -12.134 6.286 1.00 81.00 105 ARG A CA 1
ATOM 830 C C . ARG A 1 105 ? 10.845 -11.863 7.774 1.00 81.00 105 ARG A C 1
ATOM 832 O O . ARG A 1 105 ? 11.255 -10.770 8.166 1.00 81.00 105 ARG A O 1
ATOM 839 N N . THR A 1 106 ? 10.547 -12.86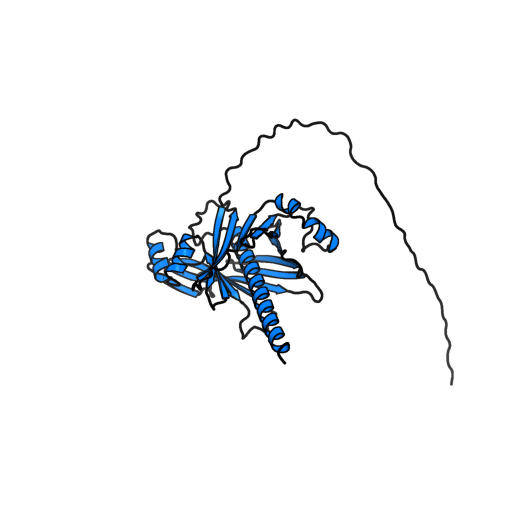7 8.589 1.00 74.62 106 THR A N 1
ATOM 840 C CA . THR A 1 106 ? 10.907 -12.926 10.011 1.00 74.62 106 THR A CA 1
ATOM 841 C C . THR A 1 106 ? 12.259 -13.621 10.183 1.00 74.62 106 THR A C 1
ATOM 843 O O . THR A 1 106 ? 12.721 -14.306 9.270 1.00 74.62 106 THR A O 1
ATOM 846 N N . PHE A 1 107 ? 12.889 -13.497 11.360 1.00 67.19 107 PHE A N 1
ATOM 847 C CA . PHE A 1 107 ? 14.134 -14.218 11.677 1.00 67.19 107 PHE A CA 1
ATOM 848 C C . PHE A 1 107 ? 14.029 -15.731 11.414 1.00 67.19 107 PHE A C 1
ATOM 850 O O . PHE A 1 107 ? 14.994 -16.343 10.972 1.00 67.19 107 PHE A O 1
ATOM 857 N N . LEU A 1 108 ? 12.841 -16.315 11.610 1.00 65.75 108 LEU A N 1
ATOM 858 C CA . LEU A 1 108 ? 12.577 -17.741 11.396 1.00 65.75 108 LEU A CA 1
ATOM 859 C C . LEU A 1 108 ? 12.500 -18.134 9.911 1.00 65.75 108 LEU A C 1
ATOM 861 O O . LEU A 1 108 ? 12.843 -19.256 9.553 1.00 65.75 108 LEU A O 1
ATOM 865 N N . ASN A 1 109 ? 12.076 -17.216 9.040 1.00 70.31 109 ASN A N 1
ATOM 866 C CA . ASN A 1 109 ? 11.821 -17.492 7.623 1.00 70.31 109 ASN A CA 1
ATOM 867 C C . ASN A 1 109 ? 12.807 -16.787 6.684 1.00 70.31 109 ASN A C 1
ATOM 869 O O . ASN A 1 109 ? 12.604 -16.784 5.473 1.00 70.31 109 ASN A O 1
ATOM 873 N N . PHE A 1 110 ? 13.888 -16.209 7.214 1.00 65.44 110 PHE A N 1
ATOM 874 C CA . PHE A 1 110 ? 14.850 -15.435 6.427 1.00 65.44 110 PHE A CA 1
ATOM 875 C C . PHE A 1 110 ? 15.524 -16.257 5.314 1.00 65.44 110 PHE A C 1
ATOM 877 O O . PHE A 1 110 ? 15.816 -15.723 4.246 1.00 65.44 110 PHE A O 1
ATOM 884 N N . PHE A 1 111 ? 15.725 -17.560 5.541 1.00 65.81 111 PHE A N 1
ATOM 885 C CA . PHE A 1 111 ? 16.349 -18.478 4.580 1.00 65.81 111 PHE A CA 1
ATOM 886 C C . PHE A 1 111 ? 15.355 -19.166 3.635 1.00 65.81 111 PHE A C 1
ATOM 888 O O . PHE A 1 111 ? 15.773 -19.812 2.673 1.00 65.81 111 PHE A O 1
ATOM 895 N N . ARG A 1 112 ? 14.043 -19.045 3.880 1.00 73.25 112 ARG A N 1
ATOM 896 C CA . ARG A 1 112 ? 13.026 -19.655 3.017 1.00 73.25 112 ARG A CA 1
ATOM 897 C C . ARG A 1 112 ? 12.827 -18.778 1.787 1.00 73.25 112 ARG A C 1
ATOM 899 O O . ARG A 1 112 ? 12.404 -17.630 1.900 1.00 73.25 112 ARG A O 1
ATOM 906 N N . ARG A 1 113 ? 13.117 -19.329 0.606 1.00 71.69 113 ARG A N 1
ATOM 907 C CA . ARG A 1 113 ? 12.895 -18.637 -0.676 1.00 71.69 113 ARG A CA 1
ATOM 908 C C . ARG A 1 113 ? 11.413 -18.347 -0.927 1.00 71.69 113 ARG A C 1
ATOM 910 O O . ARG A 1 113 ? 11.108 -17.332 -1.541 1.00 71.69 113 ARG A O 1
ATOM 917 N N . ASP A 1 114 ? 10.534 -19.163 -0.351 1.00 82.62 114 ASP A N 1
ATOM 918 C CA . ASP A 1 114 ? 9.080 -19.064 -0.517 1.00 82.62 114 ASP A CA 1
ATOM 919 C C . ASP A 1 114 ? 8.414 -18.134 0.509 1.00 82.62 114 ASP A C 1
ATOM 921 O O . ASP A 1 114 ? 7.192 -18.067 0.595 1.00 82.62 114 ASP A O 1
ATOM 925 N N . ALA A 1 115 ? 9.191 -17.415 1.325 1.00 89.75 115 ALA A N 1
ATOM 926 C CA . ALA A 1 115 ? 8.629 -16.447 2.258 1.00 89.75 115 ALA A CA 1
ATOM 927 C C . ALA A 1 115 ? 8.259 -15.138 1.534 1.00 89.75 115 ALA A C 1
ATOM 929 O O . ALA A 1 115 ? 9.072 -14.617 0.756 1.00 89.75 115 ALA A O 1
ATOM 930 N N . PRO A 1 116 ? 7.086 -14.544 1.827 1.00 94.19 116 PRO A N 1
ATOM 931 C CA . PRO A 1 116 ? 6.724 -13.255 1.261 1.00 94.19 116 PRO A CA 1
ATOM 932 C C . PRO A 1 116 ? 7.734 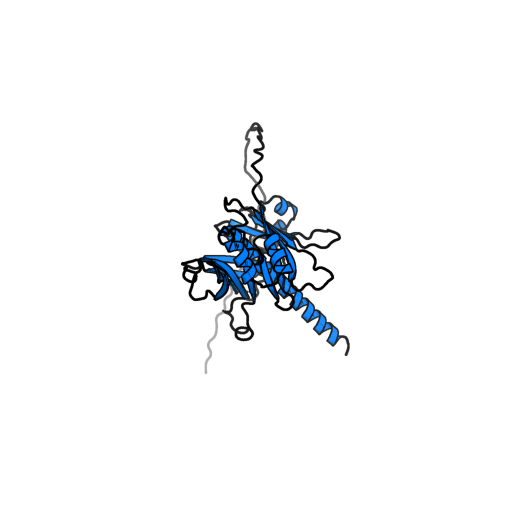-12.183 1.688 1.00 94.19 116 PRO A C 1
ATOM 934 O O . PRO A 1 116 ? 8.196 -12.138 2.831 1.00 94.19 116 PRO A O 1
ATOM 937 N N . VAL A 1 117 ? 8.088 -11.287 0.768 1.00 94.19 117 VAL A N 1
ATOM 938 C CA . VAL A 1 117 ? 8.928 -10.120 1.075 1.00 94.19 117 VAL A CA 1
ATOM 939 C C . VAL A 1 117 ? 8.149 -9.062 1.852 1.00 94.19 117 VAL A C 1
ATOM 941 O O . VAL A 1 117 ? 8.723 -8.377 2.697 1.00 94.19 117 VAL A O 1
ATOM 944 N N . LEU A 1 118 ? 6.841 -8.968 1.616 1.00 96.06 118 LEU A N 1
ATOM 945 C CA . LEU A 1 118 ? 5.939 -8.029 2.273 1.00 96.06 118 LEU A CA 1
ATOM 946 C C . LEU A 1 118 ? 4.597 -8.713 2.532 1.00 96.06 118 LEU A C 1
ATOM 948 O O . LEU A 1 118 ? 4.039 -9.329 1.627 1.00 96.06 118 LEU A O 1
ATOM 952 N N . GLN A 1 119 ? 4.079 -8.572 3.747 1.00 96.88 119 GLN A N 1
ATOM 953 C CA . GLN A 1 119 ? 2.716 -8.952 4.094 1.00 96.88 119 GLN A CA 1
ATOM 954 C C . GLN A 1 119 ? 1.906 -7.681 4.341 1.00 96.88 119 GLN A C 1
ATOM 956 O O . GLN A 1 119 ? 2.289 -6.837 5.156 1.00 96.88 119 GLN A O 1
ATOM 961 N N . ILE A 1 120 ? 0.787 -7.544 3.638 1.00 98.06 120 ILE A N 1
ATOM 962 C CA . ILE A 1 120 ? -0.158 -6.443 3.785 1.00 98.06 120 ILE A CA 1
ATOM 963 C C . ILE A 1 120 ? -1.436 -7.004 4.399 1.00 98.06 120 ILE A C 1
ATOM 965 O O . ILE A 1 120 ? -2.032 -7.959 3.896 1.00 98.06 120 ILE A O 1
ATOM 969 N N . TYR A 1 121 ? -1.845 -6.398 5.504 1.00 97.44 121 TYR A N 1
ATOM 970 C CA . TYR A 1 121 ? -3.084 -6.698 6.196 1.00 97.44 121 TYR A CA 1
ATOM 971 C C . TYR A 1 121 ? -4.087 -5.579 5.959 1.00 97.44 121 TYR A C 1
ATOM 973 O O . TYR A 1 121 ? -3.712 -4.404 6.006 1.00 97.44 121 TYR A O 1
ATOM 981 N N . LYS A 1 122 ? -5.351 -5.949 5.775 1.00 96.50 122 LYS A N 1
ATOM 982 C CA . LYS A 1 122 ? -6.486 -5.027 5.764 1.00 96.50 122 LYS A CA 1
ATOM 983 C C . LYS A 1 122 ? -7.133 -5.028 7.145 1.00 96.50 122 LYS A C 1
ATOM 985 O O . LYS A 1 122 ? -7.190 -6.069 7.804 1.00 96.50 122 LYS A O 1
ATOM 990 N N . HIS A 1 123 ? -7.593 -3.873 7.602 1.00 94.94 123 HIS A N 1
ATOM 991 C CA . HIS A 1 123 ? -8.481 -3.804 8.755 1.00 94.94 123 HIS A CA 1
ATOM 992 C C . HIS A 1 123 ? -9.929 -3.769 8.281 1.00 94.94 123 HIS A C 1
ATOM 994 O O . HIS A 1 123 ? -10.249 -3.096 7.305 1.00 94.94 123 HIS A O 1
ATOM 1000 N N . VAL A 1 124 ? -10.789 -4.517 8.962 1.00 93.00 124 VAL A N 1
ATOM 1001 C CA . VAL A 1 124 ? -12.211 -4.641 8.631 1.00 93.00 124 VAL A CA 1
ATOM 1002 C C . VAL A 1 124 ? -13.007 -4.476 9.912 1.00 93.00 124 VAL A C 1
ATOM 1004 O O . VAL A 1 124 ? -12.655 -5.064 10.935 1.00 93.00 124 VAL A O 1
ATOM 1007 N N . VAL A 1 125 ? -14.069 -3.679 9.860 1.00 91.50 125 VAL A N 1
ATOM 1008 C CA . VAL A 1 125 ? -15.009 -3.530 10.972 1.00 91.50 125 VAL A CA 1
ATOM 1009 C C . VAL A 1 125 ? -16.270 -4.312 10.672 1.00 91.50 125 VAL A C 1
ATOM 1011 O O . VAL A 1 125 ? -16.868 -4.143 9.618 1.00 91.50 125 VAL A O 1
ATOM 1014 N N . LEU A 1 126 ? -16.683 -5.162 11.597 1.00 91.69 126 LEU A N 1
ATOM 1015 C CA . LEU A 1 126 ? -17.893 -5.962 11.477 1.00 91.69 126 LEU A CA 1
ATOM 1016 C C . LEU A 1 126 ? -18.799 -5.716 12.685 1.00 91.69 126 LEU A C 1
ATOM 1018 O O . LEU A 1 126 ? -18.298 -5.311 13.739 1.00 91.69 126 LEU A O 1
ATOM 1022 N N . PRO A 1 127 ? -20.112 -5.975 12.569 1.00 91.38 127 PRO A N 1
ATOM 1023 C CA . PRO A 1 127 ? -20.967 -6.119 13.738 1.00 91.38 127 PRO A CA 1
ATOM 1024 C C . PRO A 1 127 ? -20.390 -7.163 14.703 1.00 91.38 127 PRO A C 1
ATOM 1026 O O . PRO A 1 127 ? -19.813 -8.158 14.270 1.00 91.38 127 PRO A O 1
ATOM 1029 N N . PHE A 1 128 ? -20.565 -6.965 16.00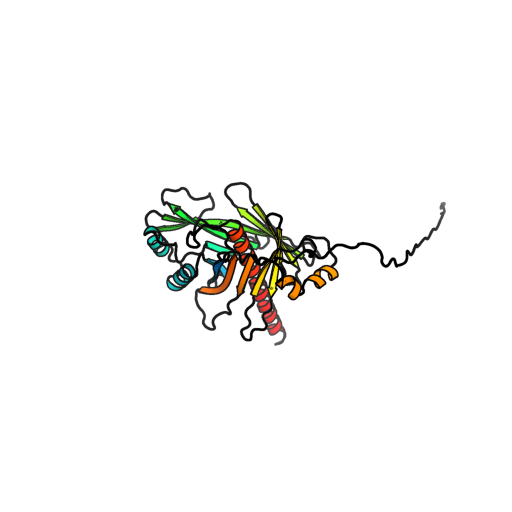6 1.00 89.69 128 PHE A N 1
ATOM 1030 C CA . PHE A 1 128 ? -20.069 -7.876 17.039 1.00 89.69 128 PHE A CA 1
ATOM 1031 C C . PHE A 1 128 ? -20.640 -9.292 16.897 1.00 89.69 128 PHE A C 1
ATOM 1033 O O . PHE A 1 128 ? -19.968 -10.270 17.206 1.00 89.69 128 PHE A O 1
ATOM 1040 N N . SER A 1 129 ? -21.870 -9.392 16.394 1.00 92.75 129 SER A N 1
ATOM 1041 C CA . SER A 1 129 ? -22.558 -10.651 16.118 1.00 92.75 129 SER A CA 1
ATOM 1042 C C . SER A 1 129 ? -22.084 -11.361 14.847 1.00 92.75 129 SER A C 1
ATOM 1044 O O . SER A 1 129 ? -22.477 -12.503 14.623 1.00 92.75 129 SER A O 1
ATOM 1046 N N . ALA A 1 130 ? -21.287 -10.707 13.997 1.00 94.69 130 ALA A N 1
ATOM 1047 C CA . ALA A 1 130 ? -20.813 -11.299 12.756 1.00 94.69 130 ALA A CA 1
ATOM 1048 C C . ALA A 1 130 ? -19.622 -12.232 13.005 1.00 94.69 130 ALA A C 1
ATOM 1050 O O . ALA A 1 130 ? -18.766 -11.977 13.855 1.00 94.69 130 ALA A O 1
ATOM 1051 N N . GLU A 1 131 ? -19.539 -13.298 12.213 1.00 94.62 131 GLU A N 1
ATOM 1052 C CA . GLU A 1 131 ? -18.387 -14.192 12.242 1.00 94.62 131 GLU A CA 1
ATOM 1053 C C . GLU A 1 131 ? -17.114 -13.484 11.742 1.00 94.62 131 GLU A C 1
ATOM 1055 O O . GLU A 1 131 ? -17.186 -12.584 10.894 1.00 94.62 131 GLU A O 1
ATOM 1060 N N . PRO A 1 132 ? -15.924 -13.885 12.230 1.00 94.25 132 PRO A N 1
ATOM 1061 C CA . PRO A 1 132 ? -14.669 -13.388 11.693 1.00 94.25 132 PRO A CA 1
ATOM 1062 C C . PRO A 1 132 ? -14.585 -13.621 10.175 1.00 94.25 132 PRO A C 1
ATOM 1064 O O . PRO A 1 132 ? -14.952 -14.691 9.696 1.00 94.25 132 PRO A O 1
ATOM 1067 N N . PRO A 1 133 ? -14.011 -12.682 9.405 1.00 91.00 133 PRO A N 1
ATOM 1068 C CA . PRO A 1 133 ? -13.977 -12.730 7.935 1.00 91.00 133 PRO A CA 1
ATOM 1069 C C . PRO A 1 133 ? -13.057 -13.827 7.355 1.00 91.00 133 PRO A C 1
ATOM 1071 O O . PRO A 1 133 ? -12.795 -13.850 6.155 1.00 91.00 133 PRO A O 1
ATOM 1074 N N . GLY A 1 134 ? -12.516 -14.703 8.201 1.00 90.94 134 GLY A N 1
ATOM 1075 C CA . GLY A 1 134 ? -11.664 -15.823 7.825 1.00 90.94 134 GLY A CA 1
ATOM 1076 C C . GLY A 1 134 ? -10.888 -16.389 9.020 1.00 90.94 134 GLY A C 1
ATOM 1077 O O . GLY A 1 134 ? -10.776 -15.730 10.056 1.00 90.94 134 GLY A O 1
ATOM 1078 N N . PRO A 1 135 ? -10.295 -17.587 8.883 1.00 92.06 135 PRO A N 1
ATOM 1079 C CA . PRO A 1 135 ? -9.600 -18.276 9.976 1.00 92.06 135 PRO A CA 1
ATOM 1080 C C . PRO A 1 135 ? -8.330 -17.552 10.447 1.00 92.06 135 PRO A C 1
ATOM 1082 O O . PRO A 1 135 ? -7.927 -17.677 11.600 1.00 92.06 135 PRO A O 1
ATOM 1085 N N . GLU A 1 136 ? -7.699 -16.767 9.572 1.00 93.00 136 GLU A N 1
ATOM 1086 C CA . GLU A 1 136 ? -6.502 -15.985 9.905 1.00 93.00 136 GLU A CA 1
ATOM 1087 C C . GLU A 1 136 ? -6.824 -14.563 10.397 1.00 93.00 136 GLU A C 1
ATOM 1089 O O . GLU A 1 136 ? -5.914 -13.777 10.694 1.00 93.00 136 GLU A O 1
ATOM 1094 N N . ALA A 1 137 ? -8.111 -14.211 10.490 1.00 95.31 137 ALA A N 1
ATOM 1095 C CA . ALA A 1 137 ? -8.543 -12.928 11.015 1.00 95.31 137 ALA A CA 1
ATOM 1096 C C . ALA A 1 137 ? -8.195 -12.819 12.503 1.00 95.31 137 ALA A C 1
ATOM 1098 O O . ALA A 1 137 ? -8.502 -13.696 13.308 1.00 95.31 137 ALA A O 1
ATOM 1099 N N . ARG A 1 138 ? -7.567 -11.709 12.892 1.00 95.75 138 ARG A N 1
ATOM 1100 C CA . ARG A 1 138 ? -7.235 -11.433 14.293 1.00 95.75 138 ARG A CA 1
ATOM 1101 C C . ARG A 1 138 ? -8.077 -10.293 14.814 1.00 95.75 138 ARG A C 1
ATOM 1103 O O . ARG A 1 138 ? -8.037 -9.204 14.247 1.00 95.75 138 ARG A O 1
ATOM 1110 N N . LEU A 1 139 ? -8.786 -10.533 15.910 1.00 94.56 139 LEU A N 1
ATOM 1111 C CA . LEU A 1 139 ? -9.493 -9.484 16.626 1.00 94.56 139 LEU A CA 1
ATOM 1112 C C . LEU A 1 139 ? -8.480 -8.468 17.173 1.00 94.56 139 LEU A C 1
ATOM 1114 O O . LEU A 1 139 ? -7.529 -8.831 17.865 1.00 94.56 139 LEU A O 1
ATOM 1118 N N . VAL A 1 140 ? -8.662 -7.203 16.813 1.00 92.62 140 VAL A N 1
ATOM 1119 C CA . VAL A 1 140 ? -7.832 -6.076 17.256 1.00 92.62 140 VAL A CA 1
ATOM 1120 C C . VAL A 1 140 ? -8.493 -5.369 18.429 1.00 92.62 140 VAL A C 1
ATOM 1122 O O . VAL A 1 140 ? -7.799 -5.007 19.375 1.00 92.62 140 VAL A O 1
ATOM 1125 N N . ALA A 1 141 ? -9.812 -5.170 18.364 1.00 90.94 141 ALA A N 1
ATOM 1126 C CA . ALA A 1 141 ? -10.586 -4.537 19.424 1.00 90.94 141 ALA A CA 1
ATOM 1127 C C . ALA A 1 141 ? -12.088 -4.781 19.283 1.00 90.94 141 ALA A C 1
ATOM 1129 O O . ALA A 1 141 ? -12.576 -5.134 18.209 1.00 90.94 141 ALA A O 1
ATOM 1130 N N . LEU A 1 142 ? -12.788 -4.523 20.385 1.00 89.81 142 LEU A N 1
ATOM 1131 C CA . LEU A 1 142 ? -14.235 -4.579 20.538 1.00 89.81 142 LEU A CA 1
ATOM 1132 C C . LEU A 1 142 ? -14.703 -3.257 21.141 1.00 89.81 142 LEU A C 1
ATOM 1134 O O . LEU A 1 142 ? -14.123 -2.831 22.137 1.00 89.81 142 LEU A O 1
ATOM 1138 N N . ALA A 1 143 ? -15.729 -2.627 20.577 1.00 85.56 143 ALA A N 1
ATOM 1139 C CA . ALA A 1 143 ? -16.405 -1.501 21.218 1.00 85.56 143 ALA A CA 1
ATOM 1140 C C . ALA A 1 143 ? -17.876 -1.461 20.798 1.00 85.56 143 ALA A C 1
ATOM 1142 O O . ALA A 1 143 ? -18.181 -1.462 19.605 1.00 85.56 143 ALA A O 1
ATOM 1143 N N . GLY A 1 144 ? -18.777 -1.418 21.782 1.00 85.06 144 GLY A N 1
ATOM 1144 C CA . GLY A 1 144 ? -20.218 -1.461 21.535 1.00 85.06 144 GLY A CA 1
ATOM 1145 C C . GLY A 1 144 ? -20.626 -2.720 20.768 1.00 85.06 144 GLY A C 1
ATOM 1146 O O . GLY A 1 144 ? -20.276 -3.834 21.151 1.00 85.06 144 GLY A O 1
ATOM 1147 N N . ASP A 1 145 ? -21.342 -2.524 19.666 1.00 87.69 145 ASP A N 1
ATOM 1148 C CA . ASP A 1 145 ? -21.805 -3.562 18.747 1.00 87.69 145 ASP A CA 1
ATOM 1149 C C . ASP A 1 145 ? -20.834 -3.807 17.581 1.00 87.69 145 ASP A C 1
ATOM 1151 O O . ASP A 1 145 ? -21.233 -4.375 16.565 1.00 87.69 145 ASP A O 1
ATOM 1155 N N . ARG A 1 146 ? -19.565 -3.385 17.692 1.00 90.31 146 ARG A N 1
ATOM 1156 C CA . ARG A 1 146 ? -18.571 -3.494 16.615 1.00 90.31 146 ARG A CA 1
ATOM 1157 C C . ARG A 1 146 ? -17.299 -4.217 17.037 1.00 90.31 146 ARG A C 1
ATOM 1159 O O . ARG A 1 146 ? -16.751 -4.013 18.122 1.00 90.31 146 ARG A O 1
ATOM 1166 N N . SER A 1 147 ? -16.777 -4.983 16.089 1.00 92.00 147 SER A N 1
ATOM 1167 C CA . SER A 1 147 ? -15.515 -5.708 16.167 1.00 92.00 147 SER A CA 1
ATOM 1168 C C . SER A 1 147 ? -14.580 -5.236 15.063 1.00 92.00 147 SER A C 1
ATOM 1170 O O . SER A 1 147 ? -14.951 -5.213 13.890 1.00 92.00 147 SER A O 1
ATOM 1172 N N . LEU A 1 148 ? -13.344 -4.894 15.416 1.00 93.25 148 LEU A N 1
ATOM 1173 C CA . LEU A 1 148 ? -12.288 -4.594 14.452 1.00 93.25 148 LEU A CA 1
ATOM 1174 C C . LEU A 1 148 ? -11.382 -5.803 14.291 1.00 93.25 148 LEU A C 1
ATOM 1176 O O . LEU A 1 148 ? -10.715 -6.216 15.240 1.00 93.25 148 LEU A O 1
ATOM 1180 N N . TYR A 1 149 ? -11.287 -6.307 13.070 1.00 95.00 149 TYR A N 1
ATOM 1181 C CA . TYR A 1 149 ? -10.390 -7.389 12.703 1.00 95.00 149 TYR A CA 1
ATOM 1182 C C . TYR A 1 149 ? -9.234 -6.883 11.850 1.00 95.00 149 TYR A C 1
ATOM 1184 O O . TYR A 1 149 ? -9.368 -5.954 11.055 1.00 95.00 149 TYR A O 1
ATOM 1192 N N . ARG A 1 150 ? -8.088 -7.546 11.983 1.00 95.62 150 ARG A N 1
ATOM 1193 C CA . ARG A 1 150 ? -6.972 -7.471 11.046 1.00 95.62 150 ARG A CA 1
ATOM 1194 C C . ARG A 1 150 ? -6.913 -8.774 10.267 1.00 95.62 150 ARG A C 1
ATOM 1196 O O . ARG A 1 150 ? -6.717 -9.831 10.867 1.00 95.62 150 ARG A O 1
ATOM 1203 N N . VAL A 1 151 ? -7.018 -8.682 8.950 1.00 95.69 151 VAL A N 1
ATOM 1204 C CA . VAL A 1 151 ? -7.037 -9.833 8.045 1.00 95.69 151 VAL A CA 1
ATOM 1205 C C . VAL A 1 151 ? -5.835 -9.802 7.110 1.00 95.69 151 VAL A C 1
ATOM 1207 O O . VAL A 1 151 ? -5.458 -8.721 6.644 1.00 95.69 151 VAL A O 1
ATOM 1210 N N . PRO A 1 152 ? -5.192 -10.944 6.828 1.00 95.81 152 PRO A N 1
ATOM 1211 C CA . PRO A 1 152 ? -4.265 -11.051 5.708 1.00 95.81 152 PRO A CA 1
ATOM 1212 C C . PRO A 1 152 ? -4.988 -10.659 4.420 1.00 95.81 152 PRO A C 1
ATOM 1214 O O . PRO A 1 152 ? -6.070 -11.165 4.143 1.00 95.81 152 PRO A O 1
ATOM 1217 N N . PHE A 1 153 ? -4.415 -9.725 3.666 1.00 96.81 153 PHE A N 1
ATOM 1218 C CA . PHE A 1 153 ? -5.055 -9.194 2.465 1.00 96.81 153 PHE A CA 1
ATOM 1219 C C . PHE A 1 153 ? -4.211 -9.424 1.219 1.00 96.81 153 PHE A C 1
ATOM 1221 O O . PHE A 1 153 ? -4.711 -9.955 0.236 1.00 96.81 153 PHE A O 1
ATOM 1228 N N . CYS A 1 154 ? -2.928 -9.065 1.268 1.00 98.06 154 CYS A N 1
ATOM 1229 C CA . CYS A 1 154 ? -2.010 -9.246 0.151 1.00 98.06 154 CYS A CA 1
ATOM 1230 C C . CYS A 1 154 ? -0.653 -9.756 0.639 1.00 98.06 154 CYS A C 1
ATOM 1232 O O . CYS A 1 154 ? -0.021 -9.148 1.504 1.00 98.06 154 CYS A O 1
ATOM 1234 N N . SER A 1 155 ? -0.177 -10.840 0.037 1.00 97.44 155 SER A N 1
ATOM 1235 C CA . SER A 1 155 ? 1.176 -11.365 0.222 1.00 97.44 155 SER A CA 1
ATOM 1236 C C . SER A 1 155 ? 2.006 -11.061 -1.017 1.00 97.44 155 SER A C 1
ATOM 1238 O O . SER A 1 155 ? 1.604 -11.382 -2.132 1.00 97.44 155 SER A O 1
ATOM 1240 N N . VAL A 1 156 ? 3.168 -10.434 -0.842 1.00 97.62 156 VAL A N 1
ATOM 1241 C CA . VAL A 1 156 ? 4.059 -10.095 -1.956 1.00 97.62 156 VAL A CA 1
ATOM 1242 C C . VAL A 1 156 ? 5.237 -11.047 -1.978 1.00 97.62 156 VAL A C 1
ATOM 1244 O O . VAL A 1 156 ? 6.000 -11.115 -1.014 1.00 97.62 156 VAL A O 1
ATOM 1247 N N . PHE A 1 157 ? 5.444 -11.710 -3.106 1.00 95.88 157 PHE A N 1
ATOM 1248 C CA . PHE A 1 157 ? 6.602 -12.559 -3.364 1.00 95.88 157 PHE A CA 1
ATOM 1249 C C . PHE A 1 157 ? 7.534 -11.875 -4.355 1.00 95.88 157 PHE A C 1
ATOM 1251 O O . PHE A 1 157 ? 7.085 -11.127 -5.220 1.00 95.88 157 PHE A O 1
ATOM 1258 N N . SER A 1 158 ? 8.836 -12.112 -4.221 1.00 93.56 158 SER A N 1
ATOM 1259 C CA . SER A 1 158 ? 9.850 -11.551 -5.113 1.00 93.56 158 SER A CA 1
ATOM 1260 C C . SER A 1 158 ? 10.581 -12.680 -5.815 1.00 93.56 158 SER A C 1
ATOM 1262 O O . SER A 1 158 ? 11.110 -13.575 -5.160 1.00 93.56 158 SER A O 1
ATOM 1264 N N . GLN A 1 159 ? 10.674 -12.587 -7.135 1.00 90.94 159 GLN A N 1
ATOM 1265 C CA . GLN A 1 159 ? 11.496 -13.452 -7.962 1.00 90.94 159 GLN A CA 1
ATOM 1266 C C . GLN A 1 159 ? 12.544 -12.603 -8.680 1.00 90.94 159 GLN A C 1
ATOM 1268 O O . GLN A 1 159 ? 12.229 -11.632 -9.368 1.00 90.94 159 GLN A O 1
ATOM 1273 N N . GLN A 1 160 ? 13.809 -12.977 -8.530 1.00 82.12 160 GLN A N 1
ATOM 1274 C CA . GLN A 1 160 ? 14.899 -12.410 -9.313 1.00 82.12 160 GLN A CA 1
ATOM 1275 C C . GLN A 1 160 ? 15.456 -13.519 -10.198 1.00 82.12 160 GLN A C 1
ATOM 1277 O O . GLN A 1 160 ? 15.914 -14.546 -9.696 1.00 82.12 160 GLN A O 1
ATOM 1282 N N . ARG A 1 161 ? 15.386 -13.337 -11.519 1.00 75.81 161 ARG A N 1
ATOM 1283 C CA . ARG A 1 161 ? 16.022 -14.269 -12.456 1.00 75.81 161 ARG A CA 1
ATOM 1284 C C . ARG A 1 161 ? 17.536 -14.063 -12.407 1.00 75.81 161 ARG A C 1
ATOM 1286 O O . ARG A 1 161 ? 18.008 -12.928 -12.343 1.00 75.81 161 ARG A O 1
ATOM 1293 N N . PHE A 1 162 ? 18.289 -15.160 -12.422 1.00 71.62 162 PHE A N 1
ATOM 1294 C CA . PHE A 1 162 ? 19.752 -15.129 -12.443 1.00 71.62 162 PHE A CA 1
ATOM 1295 C C . PHE A 1 162 ? 20.236 -14.283 -13.635 1.00 71.62 162 PHE A C 1
ATOM 1297 O O . PHE A 1 162 ? 19.706 -14.429 -14.733 1.00 71.62 162 PHE A O 1
ATOM 1304 N N . LEU A 1 163 ? 21.183 -13.366 -13.397 1.00 75.31 163 LEU A N 1
ATOM 1305 C CA . LEU A 1 163 ? 21.728 -12.398 -14.372 1.00 75.31 163 LEU A CA 1
ATOM 1306 C C . LEU A 1 163 ? 20.743 -11.358 -14.937 1.00 75.31 163 LEU A C 1
ATOM 1308 O O . LEU A 1 163 ? 21.157 -10.487 -15.698 1.00 75.31 163 LEU A O 1
ATOM 1312 N N . SER A 1 164 ? 19.465 -11.378 -14.549 1.00 81.00 164 SER A N 1
ATOM 1313 C CA . SER A 1 164 ? 18.519 -10.354 -14.987 1.00 81.00 164 SER A CA 1
ATOM 1314 C C . SER A 1 164 ? 18.653 -9.085 -14.147 1.00 81.00 164 SER A C 1
ATOM 1316 O O . SER A 1 164 ? 18.647 -9.125 -12.914 1.00 81.00 164 SER A O 1
ATOM 1318 N N . ALA A 1 165 ? 18.690 -7.936 -14.823 1.00 85.62 165 ALA A N 1
ATOM 1319 C CA . ALA A 1 165 ? 18.533 -6.632 -14.186 1.00 85.62 165 ALA A CA 1
ATOM 1320 C C . ALA A 1 165 ? 17.081 -6.361 -13.744 1.00 85.62 165 ALA A C 1
ATOM 1322 O O . ALA A 1 165 ? 16.814 -5.312 -13.160 1.00 85.62 165 ALA A O 1
ATOM 1323 N N . ILE A 1 166 ? 16.139 -7.270 -14.019 1.00 89.88 166 ILE A N 1
ATOM 1324 C CA . ILE A 1 166 ? 14.721 -7.123 -13.696 1.00 89.88 166 ILE A CA 1
ATOM 1325 C C . ILE A 1 166 ? 14.384 -7.970 -12.467 1.00 89.88 166 ILE A C 1
ATOM 1327 O O . ILE A 1 166 ? 14.642 -9.172 -12.408 1.00 89.88 166 ILE A O 1
ATOM 1331 N N . SER A 1 167 ? 13.779 -7.326 -11.475 1.00 91.88 167 SER A N 1
ATOM 1332 C CA . SER A 1 167 ? 13.123 -7.985 -10.349 1.00 91.88 167 SER A CA 1
ATOM 1333 C C . SER A 1 167 ? 11.623 -8.037 -10.605 1.00 91.88 167 SER A C 1
ATOM 1335 O O . SER A 1 167 ? 11.023 -7.029 -10.979 1.00 91.88 167 SER A O 1
ATOM 1337 N N . GLU A 1 168 ? 11.020 -9.200 -10.391 1.00 95.12 168 GLU A N 1
ATOM 1338 C CA . GLU A 1 168 ? 9.581 -9.397 -10.493 1.00 95.12 168 GLU A CA 1
ATOM 1339 C C . GLU A 1 168 ? 8.977 -9.571 -9.099 1.00 95.12 168 GLU A C 1
ATOM 1341 O O . GLU A 1 168 ? 9.517 -10.282 -8.249 1.00 95.12 168 GLU A O 1
ATOM 1346 N N . TYR A 1 169 ? 7.849 -8.912 -8.873 1.00 96.44 169 TYR A N 1
ATOM 1347 C CA . TYR A 1 169 ? 7.053 -8.988 -7.663 1.00 96.44 169 TYR A CA 1
ATOM 1348 C C . TYR A 1 169 ? 5.659 -9.490 -8.022 1.00 96.44 169 TYR A C 1
ATOM 1350 O O . TYR A 1 169 ? 5.017 -8.946 -8.918 1.00 96.44 169 TYR A O 1
ATOM 1358 N N . THR A 1 170 ? 5.188 -10.510 -7.314 1.00 97.56 170 THR A N 1
ATOM 1359 C CA . THR A 1 170 ? 3.821 -11.023 -7.450 1.00 97.56 170 THR A CA 1
ATOM 1360 C C . THR A 1 170 ? 3.055 -10.683 -6.183 1.00 97.56 170 THR A C 1
ATOM 1362 O O . THR A 1 170 ? 3.418 -11.146 -5.103 1.00 97.56 170 THR A O 1
ATOM 1365 N N . LEU A 1 171 ? 2.030 -9.846 -6.316 1.00 98.25 171 LEU A N 1
ATOM 1366 C CA . LEU A 1 171 ? 1.077 -9.513 -5.266 1.00 98.25 171 LEU A CA 1
ATOM 1367 C C . LEU A 1 171 ? -0.065 -10.531 -5.339 1.00 98.25 171 LEU A C 1
ATOM 1369 O O . LEU A 1 171 ? -0.750 -10.612 -6.357 1.00 98.25 171 LEU A O 1
ATOM 1373 N N . VAL A 1 172 ? -0.236 -11.316 -4.279 1.00 97.75 172 VAL A N 1
ATOM 1374 C CA . VAL A 1 172 ? -1.261 -12.359 -4.155 1.00 97.75 172 VAL A CA 1
ATOM 1375 C C . VAL A 1 172 ? -2.315 -11.877 -3.171 1.00 97.75 172 VAL A C 1
ATOM 1377 O O . VAL A 1 172 ? -2.034 -11.764 -1.976 1.00 97.75 172 VAL A O 1
ATOM 1380 N N . PHE A 1 173 ? -3.509 -11.574 -3.669 1.00 97.31 173 PHE A N 1
ATOM 1381 C CA . PHE A 1 173 ? -4.610 -11.028 -2.885 1.00 97.31 173 PHE A CA 1
ATOM 1382 C C . PHE A 1 173 ? -5.601 -12.116 -2.474 1.00 97.31 173 PHE A C 1
ATOM 1384 O O . PHE A 1 173 ? -6.061 -12.885 -3.316 1.00 97.31 173 PHE A O 1
ATOM 1391 N N . GLN A 1 174 ? -5.955 -12.143 -1.189 1.00 92.62 174 GLN A N 1
ATOM 1392 C CA . GLN A 1 174 ? -6.897 -13.096 -0.604 1.00 92.62 174 GLN A CA 1
ATOM 1393 C C . GLN A 1 174 ? -8.290 -12.457 -0.527 1.00 92.62 174 GLN A C 1
ATOM 1395 O O . GLN A 1 174 ? -8.552 -11.636 0.355 1.00 92.62 174 GLN A O 1
ATOM 1400 N N . ARG A 1 175 ? -9.187 -12.798 -1.462 1.00 85.31 175 ARG A N 1
ATOM 1401 C CA . ARG A 1 175 ? -10.538 -12.218 -1.548 1.00 85.31 175 ARG A CA 1
ATOM 1402 C C . ARG A 1 175 ? -11.602 -13.306 -1.686 1.00 85.31 175 ARG A C 1
ATOM 1404 O O . ARG A 1 175 ? -11.974 -13.644 -2.797 1.00 85.31 175 ARG A O 1
ATOM 1411 N N . GLY A 1 176 ? -12.103 -13.814 -0.556 1.00 73.12 176 GLY A N 1
ATOM 1412 C CA . GLY A 1 176 ? -13.357 -14.587 -0.449 1.00 73.12 176 GLY A CA 1
ATOM 1413 C C . GLY A 1 176 ? -13.552 -15.769 -1.414 1.00 73.12 176 GLY A C 1
ATOM 1414 O O . GLY A 1 176 ? -14.688 -16.182 -1.621 1.00 73.12 176 GLY A O 1
ATOM 1415 N N . GLY A 1 177 ? -12.481 -16.281 -2.018 1.00 83.75 177 GLY A N 1
ATOM 1416 C CA . GLY A 1 177 ? -12.495 -17.210 -3.144 1.00 83.75 177 GLY A CA 1
ATOM 1417 C C . GLY A 1 177 ? -11.072 -17.434 -3.657 1.00 83.75 177 GLY A C 1
ATOM 1418 O O . GLY A 1 177 ? -10.126 -17.411 -2.867 1.00 83.75 177 GLY A O 1
ATOM 1419 N N . GLU A 1 178 ? -10.919 -17.619 -4.968 1.00 89.06 178 GLU A N 1
ATOM 1420 C CA . GLU A 1 178 ? -9.605 -17.824 -5.584 1.00 89.06 178 GLU A CA 1
ATOM 1421 C C . GLU A 1 178 ? -8.694 -16.591 -5.438 1.00 89.06 178 GLU A C 1
ATOM 1423 O O . GLU A 1 178 ? -9.151 -15.450 -5.605 1.00 89.06 178 GLU A O 1
ATOM 1428 N N . PRO A 1 179 ? -7.394 -16.786 -5.150 1.00 94.12 179 PRO A N 1
ATOM 1429 C CA . PRO A 1 179 ? -6.456 -15.681 -5.059 1.00 94.12 179 PRO A CA 1
ATOM 1430 C C . PRO A 1 179 ? -6.377 -14.889 -6.366 1.00 94.12 179 PRO A C 1
ATOM 1432 O O . PRO A 1 179 ? -6.307 -15.448 -7.459 1.00 94.12 179 PRO A O 1
ATOM 1435 N N . THR A 1 180 ? -6.327 -13.562 -6.256 1.00 96.06 180 THR A N 1
ATOM 1436 C CA . THR A 1 180 ? -6.071 -12.684 -7.408 1.00 96.06 180 THR A CA 1
ATOM 1437 C C . THR A 1 180 ? -4.597 -12.305 -7.457 1.00 96.06 180 THR A C 1
ATOM 1439 O O . THR A 1 180 ? -4.001 -11.965 -6.434 1.00 96.06 180 THR A O 1
ATOM 1442 N N . TYR A 1 181 ? -4.006 -12.330 -8.651 1.00 96.69 181 TYR A N 1
ATOM 1443 C CA . TYR A 1 181 ? -2.578 -12.097 -8.852 1.00 96.69 181 TYR A CA 1
ATOM 1444 C C . TYR A 1 181 ? -2.341 -10.801 -9.617 1.00 96.69 181 TYR A C 1
ATOM 1446 O O . TYR A 1 181 ? -2.898 -10.596 -10.692 1.00 96.69 181 TYR A O 1
ATOM 1454 N N . VAL A 1 182 ? -1.453 -9.955 -9.099 1.00 97.62 182 VAL A N 1
ATOM 1455 C CA . VAL A 1 182 ? -0.970 -8.767 -9.809 1.00 97.62 182 VAL A CA 1
ATOM 1456 C C . VAL A 1 182 ? 0.546 -8.809 -9.881 1.00 97.62 182 VAL A C 1
ATOM 1458 O O . VAL A 1 182 ? 1.229 -8.965 -8.867 1.00 97.62 182 VAL A O 1
ATOM 1461 N N . ARG A 1 183 ? 1.089 -8.678 -11.092 1.00 97.00 183 ARG A N 1
ATOM 1462 C CA . ARG A 1 183 ? 2.536 -8.704 -11.327 1.00 97.00 183 ARG A CA 1
ATOM 1463 C C . ARG A 1 183 ? 3.065 -7.289 -11.457 1.00 97.00 183 ARG A C 1
ATOM 1465 O O . ARG A 1 183 ? 2.475 -6.450 -12.137 1.00 97.00 183 ARG A O 1
ATOM 1472 N N . MET A 1 184 ? 4.210 -7.043 -10.840 1.00 97.25 184 MET A N 1
ATOM 1473 C CA . MET A 1 184 ? 4.938 -5.787 -10.939 1.00 97.25 184 MET A CA 1
ATOM 1474 C C . MET A 1 184 ? 6.411 -6.076 -11.215 1.00 97.25 184 MET A C 1
ATOM 1476 O O . MET A 1 184 ? 7.039 -6.863 -10.511 1.00 97.25 184 MET A O 1
ATOM 1480 N N . ARG A 1 185 ? 6.984 -5.453 -12.240 1.00 95.44 185 ARG A N 1
ATOM 1481 C CA . ARG A 1 185 ? 8.394 -5.597 -12.612 1.00 95.44 185 ARG A CA 1
ATOM 1482 C C . ARG A 1 185 ? 9.136 -4.303 -12.358 1.00 95.44 185 ARG A C 1
ATOM 1484 O O . ARG A 1 185 ? 8.609 -3.224 -12.588 1.00 95.44 185 ARG A O 1
ATOM 1491 N N . ARG A 1 186 ? 10.381 -4.420 -11.908 1.00 92.94 186 ARG A N 1
ATOM 1492 C CA . ARG A 1 186 ? 11.278 -3.294 -11.653 1.00 92.94 186 ARG A CA 1
ATOM 1493 C C . ARG A 1 186 ? 12.628 -3.564 -12.292 1.00 92.94 186 ARG A C 1
ATOM 1495 O O . ARG A 1 186 ? 13.243 -4.589 -12.007 1.00 92.94 186 ARG A O 1
ATOM 1502 N N . LYS A 1 187 ? 13.149 -2.606 -13.054 1.00 87.31 187 LYS A N 1
ATOM 1503 C CA . LYS A 1 187 ? 14.545 -2.632 -13.513 1.00 87.31 187 LYS A CA 1
ATOM 1504 C C . LYS A 1 187 ? 15.459 -2.060 -12.425 1.00 87.31 187 LYS A C 1
ATOM 1506 O O . LYS A 1 187 ? 15.250 -0.935 -11.979 1.00 87.31 187 LYS A O 1
ATOM 1511 N N . TRP A 1 188 ? 16.468 -2.820 -11.997 1.00 78.62 188 TRP A N 1
ATOM 1512 C CA . TRP A 1 188 ? 17.349 -2.553 -10.847 1.00 78.62 188 TRP A CA 1
ATOM 1513 C C . TRP A 1 188 ? 17.989 -1.158 -10.858 1.00 78.62 188 TRP A C 1
ATOM 1515 O O . TRP A 1 188 ? 18.041 -0.484 -9.823 1.00 78.62 188 TRP A O 1
ATOM 1525 N N . THR A 1 189 ? 18.453 -0.728 -12.034 1.00 78.25 189 THR A N 1
ATOM 1526 C CA . THR A 1 189 ? 19.116 0.565 -12.263 1.00 78.25 189 THR A CA 1
ATOM 1527 C C . THR A 1 189 ? 18.144 1.738 -12.318 1.00 78.25 189 THR A C 1
ATOM 1529 O O . THR A 1 189 ? 18.556 2.884 -12.155 1.00 78.25 189 THR A O 1
ATOM 1532 N N . SER A 1 190 ? 16.853 1.462 -12.492 1.00 80.75 190 SER A N 1
ATOM 1533 C CA . SER A 1 190 ? 15.804 2.467 -12.591 1.00 80.75 190 SER A CA 1
ATOM 1534 C C . SER A 1 190 ? 14.956 2.521 -11.316 1.00 80.75 190 SER A C 1
ATOM 1536 O O . SER A 1 190 ? 14.966 1.613 -10.475 1.00 80.75 190 SER A O 1
ATOM 1538 N N . GLN A 1 191 ? 14.196 3.602 -11.176 1.00 83.94 191 GLN A N 1
ATOM 1539 C CA . GLN A 1 191 ? 13.117 3.689 -10.191 1.00 83.94 191 GLN A CA 1
ATOM 1540 C C . GLN A 1 191 ? 11.758 3.332 -10.815 1.00 83.94 191 GLN A C 1
ATOM 1542 O O . GLN A 1 191 ? 10.734 3.553 -10.198 1.00 83.94 191 GLN A O 1
ATOM 1547 N N . ILE A 1 192 ? 11.737 2.751 -12.014 1.00 90.56 192 ILE A N 1
ATOM 1548 C CA . ILE A 1 192 ? 10.506 2.471 -12.752 1.00 90.56 192 ILE A CA 1
ATOM 1549 C C . ILE A 1 192 ? 9.925 1.131 -12.311 1.00 90.56 192 ILE A C 1
ATOM 1551 O O . ILE A 1 192 ? 10.665 0.152 -12.144 1.00 90.56 192 ILE A O 1
ATOM 1555 N N . TYR A 1 193 ? 8.601 1.097 -12.155 1.00 95.00 193 TYR A N 1
ATOM 1556 C CA . TYR A 1 193 ? 7.855 -0.129 -11.900 1.00 95.00 193 TYR A CA 1
ATOM 1557 C C . TYR A 1 193 ? 6.720 -0.258 -12.903 1.00 95.00 193 TYR A C 1
ATOM 1559 O O . TYR A 1 193 ? 5.810 0.565 -12.898 1.00 95.00 193 TYR A O 1
ATOM 1567 N N . ASP A 1 194 ? 6.747 -1.307 -13.713 1.00 96.25 194 ASP A N 1
ATOM 1568 C CA . ASP A 1 194 ? 5.653 -1.615 -14.627 1.00 96.25 194 ASP A CA 1
ATOM 1569 C C . ASP A 1 194 ? 4.754 -2.666 -13.996 1.00 96.25 194 ASP A C 1
ATOM 1571 O O . ASP A 1 194 ? 5.222 -3.561 -13.290 1.00 96.25 194 ASP A O 1
ATOM 1575 N N . THR A 1 195 ? 3.465 -2.597 -14.279 1.00 97.50 195 THR A N 1
ATOM 1576 C CA . THR A 1 195 ? 2.482 -3.574 -13.825 1.00 97.50 195 THR A CA 1
ATOM 1577 C C . THR A 1 195 ? 1.423 -3.789 -14.895 1.00 97.50 195 THR A C 1
ATOM 1579 O O . THR A 1 195 ? 1.173 -2.905 -15.711 1.00 97.50 195 THR A O 1
ATOM 1582 N N . VAL A 1 196 ? 0.825 -4.977 -14.894 1.00 95.56 196 VAL A N 1
ATOM 1583 C CA . VAL A 1 196 ? -0.365 -5.278 -15.689 1.00 95.56 196 VAL A CA 1
ATOM 1584 C C . VAL A 1 196 ? -1.489 -5.582 -14.714 1.00 95.56 196 VAL A C 1
ATOM 1586 O O . VAL A 1 196 ? -1.352 -6.469 -13.867 1.00 95.56 196 VAL A O 1
ATOM 1589 N N . PHE A 1 197 ? -2.576 -4.828 -14.817 1.00 94.75 197 PHE A N 1
ATOM 1590 C CA . PHE A 1 197 ? -3.756 -4.985 -13.977 1.00 94.75 197 PHE A CA 1
ATOM 1591 C C . PHE A 1 197 ? -4.995 -4.720 -14.819 1.00 94.75 197 PHE A C 1
ATOM 1593 O O . PHE A 1 197 ? -5.064 -3.700 -15.494 1.00 94.75 197 PHE A O 1
ATOM 1600 N N . ASP A 1 198 ? -5.945 -5.653 -14.781 1.00 92.12 198 ASP A N 1
ATOM 1601 C CA . ASP A 1 198 ? -7.193 -5.568 -15.546 1.00 92.12 198 ASP A CA 1
ATOM 1602 C C . ASP A 1 198 ? -6.966 -5.317 -17.052 1.00 92.12 198 ASP A C 1
ATOM 1604 O O . ASP A 1 198 ? -7.575 -4.457 -17.676 1.00 92.12 198 ASP A O 1
ATOM 1608 N N . GLY A 1 199 ? -5.972 -6.010 -17.624 1.00 93.25 199 GLY A N 1
ATOM 1609 C CA . GLY A 1 199 ? -5.563 -5.852 -19.026 1.00 93.25 199 GLY A CA 1
ATOM 1610 C C . GLY A 1 199 ? -4.797 -4.562 -19.345 1.00 93.25 199 GLY A C 1
ATOM 1611 O O . GLY A 1 199 ? -4.206 -4.462 -20.415 1.00 93.25 199 GLY A O 1
ATOM 1612 N N . MET A 1 200 ? -4.732 -3.598 -18.424 1.00 95.19 200 MET A N 1
ATOM 1613 C CA . MET A 1 200 ? -4.031 -2.335 -18.637 1.00 95.19 200 MET A CA 1
ATOM 1614 C C . MET A 1 200 ? -2.552 -2.447 -18.278 1.00 95.19 200 MET A C 1
ATOM 1616 O O . MET A 1 200 ? -2.185 -2.882 -17.181 1.00 95.19 200 MET A O 1
ATOM 1620 N N . HIS A 1 201 ? -1.696 -1.979 -19.183 1.00 96.31 201 HIS A N 1
ATOM 1621 C CA . HIS A 1 201 ? -0.282 -1.764 -18.907 1.00 96.31 201 HIS A CA 1
ATOM 1622 C C . HIS A 1 201 ? -0.112 -0.425 -18.196 1.00 96.31 201 HIS A C 1
ATOM 1624 O O . HIS A 1 201 ? -0.484 0.623 -18.717 1.00 96.31 201 HIS A O 1
ATOM 1630 N N . MET A 1 202 ? 0.455 -0.447 -16.994 1.00 97.00 202 MET A N 1
ATOM 1631 C CA . MET A 1 202 ? 0.638 0.752 -16.183 1.00 97.00 202 MET A CA 1
ATOM 1632 C C . MET A 1 202 ? 2.080 0.872 -15.706 1.00 97.00 202 MET A C 1
ATOM 1634 O O . MET A 1 202 ? 2.787 -0.125 -15.538 1.00 97.00 202 MET A O 1
ATOM 1638 N N . ARG A 1 203 ? 2.508 2.105 -15.439 1.00 96.00 203 ARG A N 1
ATOM 1639 C CA . ARG A 1 203 ? 3.861 2.419 -14.980 1.00 96.00 203 ARG A CA 1
ATOM 1640 C C . ARG A 1 203 ? 3.839 3.384 -13.809 1.00 96.00 203 ARG A C 1
ATOM 1642 O O . ARG A 1 203 ? 3.288 4.475 -13.905 1.00 96.00 203 ARG A O 1
ATOM 1649 N N . TRP A 1 204 ? 4.524 3.020 -12.731 1.00 95.69 204 TRP A N 1
ATOM 1650 C CA . TRP A 1 204 ? 4.966 3.975 -11.725 1.00 95.69 204 TRP A CA 1
ATOM 1651 C C . TRP A 1 204 ? 6.237 4.664 -12.211 1.00 95.69 204 TRP A C 1
ATOM 1653 O O . TRP A 1 204 ? 7.295 4.038 -12.328 1.00 95.69 204 TRP A O 1
ATOM 1663 N N . HIS A 1 205 ? 6.120 5.959 -12.477 1.00 90.88 205 HIS A N 1
ATOM 1664 C CA . HIS A 1 205 ? 7.214 6.815 -12.903 1.00 90.88 205 HIS A CA 1
ATOM 1665 C C . HIS A 1 205 ? 7.594 7.804 -11.799 1.00 90.88 205 HIS A C 1
ATOM 1667 O O . HIS A 1 205 ? 6.738 8.506 -11.256 1.00 90.88 205 HIS A O 1
ATOM 1673 N N . HIS A 1 206 ? 8.886 7.881 -11.480 1.00 86.75 206 HIS A N 1
ATOM 1674 C CA . HIS A 1 206 ? 9.425 8.834 -10.512 1.00 86.75 206 HIS A CA 1
ATOM 1675 C C . HIS A 1 206 ? 9.750 10.144 -11.191 1.00 86.75 206 HIS A C 1
ATOM 1677 O O . HIS A 1 206 ? 10.636 10.195 -12.038 1.00 86.75 206 HIS A O 1
ATOM 1683 N N . ARG A 1 207 ? 9.122 11.218 -10.722 1.00 75.25 207 ARG A N 1
ATOM 1684 C CA . ARG A 1 207 ? 9.483 12.566 -11.129 1.00 75.25 207 ARG A CA 1
ATOM 1685 C C . ARG A 1 207 ? 10.403 13.165 -10.077 1.00 75.25 207 ARG A C 1
ATOM 1687 O O . ARG A 1 207 ? 10.010 13.371 -8.921 1.00 75.25 207 ARG A O 1
ATOM 1694 N N . ARG A 1 208 ? 11.643 13.450 -10.478 1.00 64.88 208 ARG A N 1
ATOM 1695 C CA . ARG A 1 208 ? 12.562 14.247 -9.662 1.00 64.88 208 ARG A CA 1
ATOM 1696 C C . ARG A 1 208 ? 12.153 15.704 -9.804 1.00 64.88 208 ARG A C 1
ATOM 1698 O O . ARG A 1 208 ? 12.591 16.397 -10.710 1.00 64.88 208 ARG A O 1
ATOM 1705 N N . LEU A 1 209 ? 11.281 16.168 -8.917 1.00 56.47 209 LEU A N 1
ATOM 1706 C CA . LEU A 1 209 ? 10.990 17.591 -8.845 1.00 56.47 209 LEU A CA 1
ATOM 1707 C C . LEU A 1 209 ? 12.262 18.313 -8.379 1.00 56.47 209 LEU A C 1
ATOM 1709 O O . LEU A 1 209 ? 12.766 18.040 -7.292 1.00 56.47 209 LEU A O 1
ATOM 1713 N N . PHE A 1 210 ? 12.753 19.260 -9.180 1.00 51.03 210 PHE A N 1
ATOM 1714 C CA . PHE A 1 210 ? 13.830 20.197 -8.827 1.00 51.03 210 PHE A CA 1
ATOM 1715 C C . PHE A 1 210 ? 13.418 21.199 -7.727 1.00 51.03 210 PHE A C 1
ATOM 1717 O O . PHE A 1 210 ? 13.953 22.303 -7.653 1.00 51.03 210 PHE A O 1
ATOM 1724 N N . SER A 1 211 ? 12.436 20.875 -6.881 1.00 44.84 211 SER A N 1
ATOM 1725 C CA . SER A 1 211 ? 12.010 21.802 -5.840 1.00 44.84 211 SER A CA 1
ATOM 1726 C C . SER A 1 211 ? 13.101 21.910 -4.776 1.00 44.84 211 SER A C 1
ATOM 1728 O O . SER A 1 211 ? 13.645 20.908 -4.311 1.00 44.84 211 SER A O 1
ATOM 1730 N N . LEU A 1 212 ? 13.377 23.144 -4.347 1.00 46.84 212 LEU A N 1
ATOM 1731 C CA . LEU A 1 212 ? 14.316 23.510 -3.274 1.00 46.84 212 LEU A CA 1
ATOM 1732 C C . LEU A 1 212 ? 14.046 22.787 -1.929 1.00 46.84 212 LEU A C 1
ATOM 1734 O O . LEU A 1 212 ? 14.828 22.913 -0.993 1.00 46.84 212 LEU A O 1
ATOM 1738 N N . LEU A 1 213 ? 12.953 22.017 -1.831 1.00 54.69 213 LEU A N 1
ATOM 1739 C CA . LEU A 1 213 ? 12.506 21.255 -0.662 1.00 54.69 213 LEU A CA 1
ATOM 1740 C C . LEU A 1 213 ? 12.542 19.718 -0.852 1.00 54.69 213 LEU A C 1
ATOM 1742 O O . LEU A 1 213 ? 12.168 18.988 0.067 1.00 54.69 213 LEU A O 1
ATOM 1746 N N . GLY A 1 214 ? 13.014 19.210 -2.000 1.00 51.50 214 GLY A N 1
ATOM 1747 C CA . GLY A 1 214 ? 13.466 17.817 -2.158 1.00 51.50 214 GLY A CA 1
ATOM 1748 C C . GLY A 1 214 ? 12.402 16.717 -2.025 1.00 51.50 214 GLY A C 1
ATOM 1749 O O . GLY A 1 214 ? 12.728 15.597 -1.631 1.00 51.50 214 GLY A O 1
ATOM 1750 N N . GLY A 1 215 ? 11.134 17.007 -2.327 1.00 64.38 215 GLY A N 1
ATOM 1751 C CA . GLY A 1 215 ? 10.062 16.006 -2.276 1.00 64.38 215 GLY A CA 1
ATOM 1752 C C . GLY A 1 215 ? 10.128 15.017 -3.446 1.00 64.38 215 GLY A C 1
ATOM 1753 O O . GLY A 1 215 ? 10.076 15.420 -4.606 1.00 64.38 215 GLY A O 1
ATOM 1754 N N . LEU A 1 216 ? 10.211 13.714 -3.157 1.00 81.44 216 LEU A N 1
ATOM 1755 C CA . LEU A 1 216 ? 10.059 12.660 -4.167 1.00 81.44 216 LEU A CA 1
ATOM 1756 C C . LEU A 1 216 ? 8.579 12.534 -4.549 1.00 81.44 216 LEU A C 1
ATOM 1758 O O . LEU A 1 216 ? 7.745 12.293 -3.678 1.00 81.44 216 LEU A O 1
ATOM 1762 N N . SER A 1 217 ? 8.259 12.648 -5.838 1.00 89.44 217 SER A N 1
ATOM 1763 C CA . SER A 1 217 ? 6.915 12.371 -6.359 1.00 89.44 217 SER A CA 1
ATOM 1764 C C . SER A 1 217 ? 6.957 11.207 -7.346 1.00 89.44 217 SER A C 1
ATOM 1766 O O . SER A 1 217 ? 7.948 11.024 -8.061 1.00 89.44 217 SER A O 1
ATOM 1768 N N . ARG A 1 218 ? 5.901 10.397 -7.381 1.00 92.69 218 ARG A N 1
ATOM 1769 C CA . ARG A 1 218 ? 5.730 9.347 -8.389 1.00 92.69 218 ARG A CA 1
ATOM 1770 C C . ARG A 1 218 ? 4.290 9.288 -8.863 1.00 92.69 218 ARG A C 1
ATOM 1772 O O . ARG A 1 218 ? 3.377 9.419 -8.054 1.00 92.69 218 ARG A O 1
ATOM 1779 N N . LYS A 1 219 ? 4.101 9.048 -10.152 1.00 94.75 219 LYS A N 1
ATOM 1780 C CA . LYS A 1 219 ? 2.785 8.932 -10.784 1.00 94.75 219 LYS A CA 1
ATOM 1781 C C . LYS A 1 219 ? 2.595 7.527 -11.323 1.00 94.75 219 LYS A C 1
ATOM 1783 O O . LYS A 1 219 ? 3.539 6.960 -11.865 1.00 94.75 219 LYS A O 1
ATOM 1788 N N . LEU A 1 220 ? 1.400 6.980 -11.153 1.00 96.62 220 LEU A N 1
ATOM 1789 C CA . LEU A 1 220 ? 0.939 5.794 -11.855 1.00 96.62 220 LEU A CA 1
ATOM 1790 C C . LEU A 1 220 ? 0.219 6.256 -13.117 1.00 96.62 220 LEU A C 1
ATOM 1792 O O . LEU A 1 220 ? -0.800 6.938 -13.019 1.00 96.62 220 LEU A O 1
ATOM 1796 N N . VAL A 1 221 ? 0.756 5.893 -14.274 1.00 95.88 221 VAL A N 1
ATOM 1797 C CA . VAL A 1 221 ? 0.205 6.249 -15.585 1.00 95.88 221 VAL A CA 1
ATOM 1798 C C . VAL A 1 221 ? -0.191 5.004 -16.363 1.00 95.88 221 VAL A C 1
ATOM 1800 O O . VAL A 1 221 ? 0.437 3.954 -16.196 1.00 95.88 221 VAL A O 1
ATOM 1803 N N . VAL A 1 222 ? -1.208 5.124 -17.213 1.00 95.88 222 VAL A N 1
ATOM 1804 C CA . VAL A 1 222 ? -1.549 4.097 -18.210 1.00 95.88 222 VAL A CA 1
ATOM 1805 C C . VAL A 1 222 ? -0.619 4.263 -19.410 1.00 95.88 222 VAL A C 1
ATOM 1807 O O . VAL A 1 222 ? -0.468 5.366 -19.930 1.00 95.88 222 VAL A O 1
ATOM 1810 N N . LEU A 1 223 ? 0.040 3.180 -19.818 1.00 94.44 223 LEU A N 1
ATOM 1811 C CA . LEU A 1 223 ? 0.899 3.161 -20.997 1.00 94.44 223 LEU A CA 1
ATOM 1812 C C . LEU A 1 223 ? 0.047 3.005 -22.259 1.00 94.44 223 LEU A C 1
ATOM 1814 O O . LEU A 1 223 ? -0.930 2.258 -22.265 1.00 94.44 223 LEU A O 1
ATOM 1818 N N . ARG A 1 224 ? 0.450 3.679 -23.338 1.00 93.56 224 ARG A N 1
ATOM 1819 C CA . ARG A 1 224 ? -0.091 3.425 -24.678 1.00 93.56 224 ARG A CA 1
ATOM 1820 C C . ARG A 1 224 ? 0.428 2.088 -25.214 1.00 93.56 224 ARG A C 1
ATOM 1822 O O . ARG A 1 224 ? 1.461 1.598 -24.760 1.00 93.56 224 ARG A O 1
ATOM 1829 N N . GLU A 1 225 ? -0.254 1.530 -26.209 1.00 89.56 225 GLU A N 1
ATOM 1830 C CA . GLU A 1 225 ? 0.129 0.254 -26.837 1.00 89.56 225 GLU A CA 1
ATOM 1831 C C . GLU A 1 225 ? 1.518 0.292 -27.495 1.00 89.56 225 GLU A C 1
ATOM 1833 O O . GLU A 1 225 ? 2.219 -0.716 -27.515 1.00 89.56 225 GLU A O 1
ATOM 1838 N N . ASP A 1 226 ? 1.935 1.459 -27.996 1.00 88.00 226 ASP A N 1
ATOM 1839 C CA . ASP A 1 226 ? 3.236 1.679 -28.637 1.00 88.00 226 ASP A CA 1
ATOM 1840 C C . ASP A 1 226 ? 4.386 1.870 -27.636 1.00 88.00 226 ASP A C 1
ATOM 1842 O O . ASP A 1 226 ? 5.555 1.881 -28.026 1.00 88.00 226 ASP A O 1
ATOM 1846 N N . MET A 1 227 ? 4.082 2.035 -26.345 1.00 89.75 227 MET A N 1
ATOM 1847 C CA . MET A 1 227 ? 5.103 2.301 -25.341 1.00 89.75 227 MET A CA 1
ATOM 1848 C C . MET A 1 227 ? 5.760 1.010 -24.844 1.00 89.75 227 MET A C 1
ATOM 1850 O O . MET A 1 227 ? 5.079 0.039 -24.503 1.00 89.75 227 MET A O 1
ATOM 1854 N N . PRO A 1 228 ? 7.097 0.997 -24.694 1.00 89.12 228 PRO A N 1
ATOM 1855 C CA . PRO A 1 228 ? 7.803 -0.177 -24.214 1.00 89.12 228 PRO A CA 1
ATOM 1856 C C . PRO A 1 228 ? 7.397 -0.487 -22.777 1.00 89.12 228 PRO A C 1
ATOM 1858 O O . PRO A 1 228 ? 7.280 0.415 -21.944 1.00 89.12 228 PRO A O 1
ATOM 1861 N N . SER A 1 229 ? 7.266 -1.772 -22.456 1.00 91.19 229 SER A N 1
ATOM 1862 C CA . SER A 1 229 ? 6.965 -2.262 -21.110 1.00 91.19 229 SER A CA 1
ATOM 1863 C C . SER A 1 229 ? 8.001 -3.290 -20.662 1.00 91.19 229 SER A C 1
ATOM 1865 O O . SER A 1 229 ? 8.463 -4.095 -21.462 1.00 91.19 229 SER A O 1
ATOM 1867 N N . LEU A 1 230 ? 8.307 -3.351 -19.361 1.00 90.88 230 LEU A N 1
ATOM 1868 C CA . LEU A 1 230 ? 9.155 -4.399 -18.769 1.00 90.88 230 LEU A CA 1
ATOM 1869 C C . LEU A 1 230 ? 8.550 -5.811 -18.892 1.00 90.88 230 LEU A C 1
ATOM 1871 O O . LEU A 1 230 ? 9.193 -6.796 -18.515 1.00 90.88 230 LEU A O 1
ATOM 1875 N N . PHE A 1 231 ? 7.301 -5.927 -19.345 1.00 89.88 231 PHE A N 1
ATOM 1876 C CA . PHE A 1 231 ? 6.668 -7.204 -19.668 1.00 89.88 231 PHE A CA 1
ATOM 1877 C C . PHE A 1 231 ? 6.975 -7.698 -21.083 1.00 89.88 231 PHE A C 1
ATOM 1879 O O . PHE A 1 231 ? 6.903 -8.906 -21.298 1.00 89.88 231 PHE A O 1
ATOM 1886 N N . ALA A 1 232 ? 7.366 -6.808 -21.995 1.00 87.06 232 ALA A N 1
ATOM 1887 C CA . ALA A 1 232 ? 7.791 -7.164 -23.338 1.00 87.06 232 ALA A CA 1
ATOM 1888 C C . ALA A 1 232 ? 9.276 -7.571 -23.350 1.00 87.06 232 ALA A C 1
ATOM 1890 O O . ALA A 1 232 ? 10.090 -7.045 -22.585 1.00 87.06 232 ALA A O 1
ATOM 1891 N N . GLU A 1 233 ? 9.637 -8.521 -24.212 1.00 74.62 233 GLU A N 1
ATOM 1892 C CA . GLU A 1 233 ? 11.039 -8.804 -24.526 1.00 74.62 233 GLU A CA 1
ATOM 1893 C C . GLU A 1 233 ? 11.544 -7.685 -25.437 1.00 74.62 233 GLU A C 1
ATOM 1895 O O . GLU A 1 233 ? 11.186 -7.625 -26.609 1.00 74.62 233 GLU A O 1
ATOM 1900 N N . MET A 1 234 ? 12.306 -6.740 -24.885 1.00 67.75 234 MET A N 1
ATOM 1901 C CA . MET A 1 234 ? 12.770 -5.570 -25.631 1.00 67.75 234 MET A CA 1
ATOM 1902 C C . MET A 1 234 ? 14.233 -5.259 -25.357 1.00 67.75 234 MET A C 1
ATOM 1904 O O . MET A 1 234 ? 14.762 -5.551 -24.283 1.00 67.75 234 MET A O 1
ATOM 1908 N N . ASP A 1 235 ? 14.856 -4.620 -26.346 1.00 67.94 235 ASP A N 1
ATOM 1909 C CA . ASP A 1 235 ? 16.181 -4.030 -26.224 1.00 67.94 235 ASP A CA 1
ATOM 1910 C C . ASP A 1 235 ? 16.157 -2.839 -25.246 1.00 67.94 235 ASP A C 1
ATOM 1912 O O . ASP A 1 235 ? 15.259 -1.989 -25.254 1.00 67.94 235 ASP A O 1
ATOM 1916 N N . ASP A 1 236 ? 17.185 -2.769 -24.406 1.00 71.81 236 ASP A N 1
ATOM 1917 C CA . ASP A 1 236 ? 17.373 -1.763 -23.365 1.00 71.81 236 ASP A CA 1
ATOM 1918 C C . ASP A 1 236 ? 17.439 -0.335 -23.934 1.00 71.81 236 ASP A C 1
ATOM 1920 O O . ASP A 1 236 ? 17.061 0.631 -23.253 1.00 71.81 236 ASP A O 1
ATOM 1924 N N . GLN A 1 237 ? 17.898 -0.195 -25.181 1.00 70.00 237 GLN A N 1
ATOM 1925 C CA . GLN A 1 237 ? 17.998 1.091 -25.865 1.00 70.00 237 GLN A CA 1
ATOM 1926 C C . GLN A 1 237 ? 16.614 1.665 -26.206 1.00 70.00 237 GLN A C 1
ATOM 1928 O O . GLN A 1 237 ? 16.367 2.842 -25.940 1.00 70.00 237 GLN A O 1
ATOM 1933 N N . CYS A 1 238 ? 15.689 0.828 -26.686 1.00 65.81 238 CYS A N 1
ATOM 1934 C CA . CYS A 1 238 ? 14.307 1.223 -26.977 1.00 65.81 238 CYS A CA 1
ATOM 1935 C C . CYS A 1 238 ? 13.534 1.568 -25.697 1.00 65.81 238 CYS A C 1
ATOM 1937 O O . CYS A 1 238 ? 12.792 2.544 -25.647 1.00 65.81 238 CYS A O 1
ATOM 1939 N N . PHE A 1 239 ? 13.770 0.833 -24.607 1.00 75.88 239 PHE A N 1
ATOM 1940 C CA . PHE A 1 239 ? 13.157 1.174 -23.323 1.00 75.88 239 PHE A CA 1
ATOM 1941 C C . PHE A 1 239 ? 13.565 2.573 -22.840 1.00 75.88 239 PHE A C 1
ATOM 1943 O O . PHE A 1 239 ? 12.753 3.285 -22.258 1.00 75.88 239 PHE A O 1
ATOM 1950 N N . SER A 1 240 ? 14.819 2.967 -23.079 1.00 73.12 240 SER A N 1
ATOM 1951 C CA . SER A 1 240 ? 15.386 4.218 -22.568 1.00 73.12 240 SER A CA 1
ATOM 1952 C C . SER A 1 240 ? 14.897 5.462 -23.317 1.00 73.12 240 SER A C 1
ATOM 1954 O O . SER A 1 240 ? 14.800 6.522 -22.700 1.00 73.12 240 SER A O 1
ATOM 1956 N N . SER A 1 241 ? 14.571 5.354 -24.612 1.00 66.19 241 SER A N 1
ATOM 1957 C CA . SER A 1 241 ? 14.084 6.492 -25.407 1.00 66.19 241 SER A CA 1
ATOM 1958 C C . SER A 1 241 ? 12.705 6.984 -24.962 1.00 66.19 241 SER A C 1
ATOM 1960 O O . SER A 1 241 ? 12.469 8.185 -24.986 1.00 66.19 241 SER A O 1
ATOM 1962 N N . HIS A 1 242 ? 11.847 6.088 -24.464 1.00 64.81 242 HIS A N 1
ATOM 1963 C CA . HIS A 1 242 ? 10.482 6.401 -24.009 1.00 64.81 242 HIS A CA 1
ATOM 1964 C C . HIS A 1 242 ? 10.380 6.746 -22.515 1.00 64.81 242 HIS A C 1
ATOM 1966 O O . HIS A 1 242 ? 9.322 6.635 -21.891 1.00 64.81 242 HIS A O 1
ATOM 1972 N N . LEU A 1 243 ? 11.504 7.113 -21.898 1.00 69.56 243 LEU A N 1
ATOM 1973 C CA . LEU A 1 243 ? 11.542 7.603 -20.518 1.00 69.56 243 LEU A CA 1
ATOM 1974 C C . LEU A 1 243 ? 11.509 9.127 -20.444 1.00 69.56 243 LEU A C 1
ATOM 1976 O O . LEU A 1 243 ? 11.759 9.681 -19.371 1.00 69.56 243 LEU A O 1
ATOM 1980 N N . SER A 1 244 ? 11.247 9.808 -21.564 1.00 76.94 244 SER A N 1
ATOM 1981 C CA . SER A 1 244 ? 11.209 11.262 -21.570 1.00 76.94 244 SER A CA 1
ATOM 1982 C C . SER A 1 244 ? 10.064 11.758 -20.678 1.00 76.94 244 SER A C 1
ATOM 1984 O O . SER A 1 244 ? 8.933 11.274 -20.744 1.00 76.94 244 SER A O 1
ATOM 1986 N N . GLU A 1 245 ? 10.349 12.737 -19.813 1.00 75.81 245 GLU A N 1
ATOM 1987 C CA . GLU A 1 245 ? 9.323 13.297 -18.920 1.00 75.81 245 GLU A CA 1
ATOM 1988 C C . GLU A 1 245 ? 8.156 13.909 -19.708 1.00 75.81 245 GLU A C 1
ATOM 1990 O O . GLU A 1 245 ? 7.028 13.923 -19.218 1.00 75.81 245 GLU A O 1
ATOM 1995 N N . LYS A 1 246 ? 8.425 14.385 -20.933 1.00 79.69 246 LYS A N 1
ATOM 1996 C CA . LYS A 1 246 ? 7.422 14.967 -21.824 1.00 79.69 246 LYS A CA 1
ATOM 1997 C C . LYS A 1 246 ? 6.378 13.930 -22.237 1.00 79.69 246 LYS A C 1
ATOM 1999 O O . LYS A 1 246 ? 5.201 14.148 -21.973 1.00 79.69 246 LYS A O 1
ATOM 2004 N N . GLU A 1 247 ? 6.797 12.790 -22.787 1.00 81.19 247 GLU A N 1
ATOM 2005 C CA . GLU A 1 247 ? 5.864 11.732 -23.207 1.00 81.19 247 GLU A CA 1
ATOM 2006 C C . GLU A 1 247 ? 5.032 11.218 -22.030 1.00 81.19 247 GLU A C 1
ATOM 2008 O O . GLU A 1 247 ? 3.840 10.974 -22.167 1.00 81.19 247 GLU A O 1
ATOM 2013 N N . ILE A 1 248 ? 5.639 11.099 -20.845 1.00 82.75 248 ILE A N 1
ATOM 2014 C CA . ILE A 1 248 ? 4.943 10.619 -19.645 1.00 82.75 248 ILE A CA 1
ATOM 2015 C C . ILE A 1 248 ? 3.937 11.651 -19.124 1.00 82.75 248 ILE A C 1
ATOM 2017 O O . ILE A 1 248 ? 2.910 11.273 -18.563 1.00 82.75 248 ILE A O 1
ATOM 2021 N N . SER A 1 249 ? 4.212 12.947 -19.295 1.00 83.44 249 SER A N 1
ATOM 2022 C CA . SER A 1 249 ? 3.306 14.016 -18.861 1.00 83.44 249 SER A CA 1
ATOM 2023 C C . SER A 1 249 ? 2.001 14.084 -19.657 1.00 83.44 249 SER A C 1
ATOM 2025 O O . SER A 1 249 ? 1.024 14.627 -19.149 1.00 83.44 249 SER A O 1
ATOM 2027 N N . GLU A 1 250 ? 1.981 13.505 -20.859 1.00 88.88 250 GLU A N 1
ATOM 2028 C CA . GLU A 1 250 ? 0.814 13.436 -21.747 1.00 88.88 250 GLU A CA 1
ATOM 2029 C C . GLU A 1 250 ? -0.081 12.213 -21.451 1.00 88.88 250 GLU A C 1
ATOM 2031 O O . GLU A 1 250 ? -1.177 12.100 -21.994 1.00 88.88 250 GLU A O 1
ATOM 2036 N N . LEU A 1 251 ? 0.358 11.296 -20.579 1.00 91.75 251 LEU A N 1
ATOM 2037 C CA . LEU A 1 251 ? -0.382 10.078 -20.241 1.00 91.75 251 LEU A CA 1
ATOM 2038 C C . LEU A 1 251 ? -1.436 10.300 -19.153 1.00 91.75 251 LEU A C 1
ATOM 2040 O O . LEU A 1 251 ? -1.270 11.105 -18.234 1.00 91.75 251 LEU A O 1
ATOM 2044 N N . SER A 1 252 ? -2.490 9.483 -19.197 1.00 92.69 252 SER A N 1
ATOM 2045 C CA . SER A 1 252 ? -3.527 9.451 -18.167 1.00 92.69 252 SER A CA 1
ATOM 2046 C C . SER A 1 252 ? -2.950 9.007 -16.821 1.00 92.69 252 SER A C 1
ATOM 2048 O O . SER A 1 252 ? -2.429 7.897 -16.678 1.00 92.69 252 SER A O 1
ATOM 2050 N N . VAL A 1 253 ? -3.066 9.877 -15.816 1.00 93.44 253 VAL A N 1
ATOM 2051 C CA . VAL A 1 253 ? -2.606 9.624 -14.445 1.00 93.44 253 VAL A CA 1
ATOM 2052 C C . VAL A 1 253 ? -3.731 8.983 -13.637 1.00 93.44 253 VAL A C 1
ATOM 2054 O O . VAL A 1 253 ? -4.777 9.591 -13.436 1.00 93.44 253 VAL A O 1
ATOM 2057 N N . LEU A 1 254 ? -3.494 7.776 -13.125 1.00 95.00 254 LEU A N 1
ATOM 2058 C CA . LEU A 1 254 ? -4.427 7.069 -12.239 1.00 95.00 254 LEU A CA 1
ATOM 2059 C C . LEU A 1 254 ? -4.207 7.408 -10.767 1.00 95.00 254 LEU A C 1
ATOM 2061 O O . LEU A 1 254 ? -5.146 7.435 -9.971 1.00 95.00 254 LEU A O 1
ATOM 2065 N N . ALA A 1 255 ? -2.948 7.630 -10.392 1.00 96.19 255 ALA A N 1
ATOM 2066 C CA . ALA A 1 255 ? -2.586 7.960 -9.027 1.00 96.19 255 ALA A CA 1
ATOM 2067 C C . ALA A 1 255 ? -1.295 8.771 -8.957 1.00 96.19 255 ALA A C 1
ATOM 2069 O O . ALA A 1 255 ? -0.391 8.611 -9.775 1.00 96.19 255 ALA A O 1
ATOM 2070 N N . GLU A 1 256 ? -1.168 9.589 -7.922 1.00 95.38 256 GLU A N 1
ATOM 2071 C CA . GLU A 1 256 ? 0.024 10.370 -7.629 1.00 95.38 256 GLU A CA 1
ATOM 2072 C C . GLU A 1 256 ? 0.408 10.202 -6.164 1.00 95.38 256 GLU A C 1
ATOM 2074 O O . GLU A 1 256 ? -0.399 10.384 -5.260 1.00 95.38 256 GLU A O 1
ATOM 2079 N N . TYR A 1 257 ? 1.661 9.847 -5.914 1.00 95.56 257 TYR A N 1
ATOM 2080 C CA . TYR A 1 257 ? 2.224 9.801 -4.578 1.00 95.56 257 TYR A CA 1
ATOM 2081 C C . TYR A 1 257 ? 3.247 10.904 -4.394 1.00 95.56 257 TYR A C 1
ATOM 2083 O O . TYR A 1 257 ? 4.209 11.002 -5.157 1.00 95.56 257 TYR A O 1
ATOM 2091 N N . THR A 1 258 ? 3.085 11.654 -3.312 1.00 93.31 258 THR A N 1
ATOM 2092 C CA . THR A 1 258 ? 4.014 12.695 -2.887 1.00 93.31 258 THR A CA 1
ATOM 2093 C C . THR A 1 258 ? 4.625 12.303 -1.550 1.00 93.31 258 THR A C 1
ATOM 2095 O O . THR A 1 258 ? 3.933 12.197 -0.533 1.00 93.31 258 THR A O 1
ATOM 2098 N N . ALA A 1 259 ? 5.939 12.084 -1.531 1.00 90.31 259 ALA A N 1
ATOM 2099 C CA . ALA A 1 259 ? 6.682 11.880 -0.298 1.00 90.31 259 ALA A CA 1
ATOM 2100 C C . ALA A 1 259 ? 6.719 13.186 0.500 1.00 90.31 259 ALA A C 1
ATOM 2102 O O . ALA A 1 259 ? 6.974 14.258 -0.050 1.00 90.31 259 ALA A O 1
ATOM 2103 N N . LYS A 1 260 ? 6.513 13.097 1.815 1.00 83.44 260 LYS A N 1
ATOM 2104 C CA . LYS A 1 260 ? 6.689 14.242 2.714 1.00 83.44 260 LYS A CA 1
ATOM 2105 C C . LYS A 1 260 ? 8.023 14.084 3.436 1.00 83.44 260 LYS A C 1
ATOM 2107 O O . LYS A 1 260 ? 8.291 13.040 4.030 1.00 83.44 260 LYS A O 1
ATOM 2112 N N . SER A 1 261 ? 8.870 15.110 3.355 1.00 65.44 261 SER A N 1
ATOM 2113 C CA . SER A 1 261 ? 10.161 15.134 4.045 1.00 65.44 261 SER A CA 1
ATOM 2114 C C . SER A 1 261 ? 9.948 14.947 5.546 1.00 65.44 261 SER A C 1
ATOM 2116 O O . SER A 1 261 ? 9.075 15.580 6.148 1.00 65.44 261 SER A O 1
ATOM 2118 N N . ALA A 1 262 ? 10.723 14.037 6.140 1.00 55.59 262 ALA A N 1
ATOM 2119 C CA . ALA A 1 262 ? 10.648 13.743 7.562 1.00 55.59 262 ALA A CA 1
ATOM 2120 C C . ALA A 1 262 ? 10.831 15.041 8.361 1.00 55.59 262 ALA A C 1
ATOM 2122 O O . ALA A 1 262 ? 11.773 15.799 8.129 1.00 55.59 262 ALA A O 1
ATOM 2123 N N . ARG A 1 263 ? 9.909 15.309 9.291 1.00 56.03 263 ARG A N 1
ATOM 2124 C CA . ARG A 1 263 ? 10.036 16.442 10.212 1.00 56.03 263 ARG A CA 1
ATOM 2125 C C . ARG A 1 263 ? 11.343 16.297 10.998 1.00 56.03 263 ARG A C 1
ATOM 2127 O O . ARG A 1 263 ? 11.706 15.190 11.382 1.00 56.03 263 ARG A O 1
ATOM 2134 N N . LEU A 1 264 ? 11.998 17.424 11.279 1.00 58.62 264 LEU A N 1
ATOM 2135 C CA . LEU A 1 264 ? 13.245 17.491 12.055 1.00 58.62 264 LEU A CA 1
ATOM 2136 C C . LEU A 1 264 ? 13.116 16.894 13.469 1.00 58.62 264 LEU A C 1
ATOM 2138 O O . LEU A 1 264 ? 14.117 16.526 14.074 1.00 58.62 264 LEU A O 1
ATOM 2142 N N . LEU A 1 265 ? 11.890 16.785 13.992 1.00 66.62 265 LEU A N 1
ATOM 2143 C CA . LEU A 1 265 ? 11.618 16.261 15.325 1.00 66.62 265 LEU A CA 1
ATOM 2144 C C . LEU A 1 265 ? 11.092 14.818 15.268 1.00 66.62 265 LEU A C 1
ATOM 2146 O O . LEU A 1 265 ? 10.163 14.539 14.498 1.00 66.62 265 LEU A O 1
ATOM 2150 N N . PRO A 1 266 ? 11.618 13.911 16.113 1.00 64.06 266 PRO A N 1
ATOM 2151 C CA . PRO A 1 266 ? 11.150 12.536 16.186 1.00 64.06 266 PRO A CA 1
ATOM 2152 C C . PRO A 1 266 ? 9.714 12.507 16.719 1.00 64.06 266 PRO A C 1
ATOM 2154 O O . PRO A 1 266 ? 9.454 12.766 17.891 1.00 64.06 266 PRO A O 1
ATOM 2157 N N . SER A 1 267 ? 8.760 12.181 15.850 1.00 76.38 267 SER A N 1
ATOM 2158 C CA . SER A 1 267 ? 7.407 11.810 16.264 1.00 76.38 267 SER A CA 1
ATOM 2159 C C . SER A 1 267 ? 7.301 10.289 16.322 1.00 76.38 267 SER A C 1
ATOM 2161 O O . SER A 1 267 ? 7.907 9.597 15.504 1.00 76.38 267 SER A O 1
ATOM 2163 N N . ARG A 1 268 ? 6.508 9.757 17.262 1.00 83.38 268 ARG A N 1
ATOM 2164 C CA . ARG A 1 268 ? 6.207 8.315 17.321 1.00 83.38 268 ARG A CA 1
ATOM 2165 C C . ARG A 1 268 ? 5.604 7.824 16.004 1.00 83.38 268 ARG A C 1
ATOM 2167 O O . ARG A 1 268 ? 5.928 6.725 15.575 1.00 83.38 268 ARG A O 1
ATOM 2174 N N . VAL A 1 269 ? 4.775 8.652 15.365 1.00 87.81 269 VAL A N 1
ATOM 2175 C CA . VAL A 1 269 ? 4.172 8.402 14.052 1.00 87.81 269 VAL A CA 1
ATOM 2176 C C . VAL A 1 269 ? 4.699 9.448 13.070 1.00 87.81 269 VAL A C 1
ATOM 2178 O O . VAL A 1 269 ? 4.422 10.641 13.207 1.00 87.81 269 VAL A O 1
ATOM 2181 N N . ALA A 1 270 ? 5.455 9.009 12.070 1.00 89.56 270 ALA A N 1
ATOM 2182 C CA . ALA A 1 270 ? 5.995 9.864 11.025 1.00 89.56 270 ALA A CA 1
ATOM 2183 C C . ALA A 1 270 ? 5.173 9.709 9.743 1.00 89.56 270 ALA A C 1
ATOM 2185 O O . ALA A 1 270 ? 5.051 8.608 9.208 1.00 89.56 270 ALA A O 1
ATOM 2186 N N . ARG A 1 271 ? 4.637 10.814 9.213 1.00 91.56 271 ARG A N 1
ATOM 2187 C CA . ARG A 1 271 ? 4.067 10.822 7.860 1.00 91.56 271 ARG A CA 1
ATOM 2188 C C . ARG A 1 271 ? 5.186 10.612 6.851 1.00 91.56 271 ARG A C 1
ATOM 2190 O O . ARG A 1 271 ? 6.180 11.330 6.902 1.00 91.56 271 ARG A O 1
ATOM 2197 N N . VAL A 1 272 ? 5.007 9.659 5.944 1.00 91.88 272 VAL A N 1
ATOM 2198 C CA . VAL A 1 272 ? 5.998 9.344 4.901 1.00 91.88 272 VAL A CA 1
ATOM 2199 C C . VAL A 1 272 ? 5.567 9.885 3.542 1.00 91.88 272 VAL A C 1
ATOM 2201 O O . VAL A 1 272 ? 6.413 10.206 2.711 1.00 91.88 272 VAL A O 1
ATOM 2204 N N . GLY A 1 273 ? 4.261 10.062 3.342 1.00 93.88 273 GLY A N 1
ATOM 2205 C CA . GLY A 1 273 ? 3.725 10.636 2.121 1.00 93.88 273 GLY A CA 1
ATOM 2206 C C . GLY A 1 273 ? 2.206 10.675 2.084 1.00 93.88 273 GLY A C 1
ATOM 2207 O O . GLY A 1 273 ? 1.520 10.594 3.110 1.00 93.88 273 GLY A O 1
ATOM 2208 N N . GLU A 1 274 ? 1.702 10.847 0.876 1.00 95.50 274 GLU A N 1
ATOM 2209 C CA . GLU A 1 274 ? 0.291 10.939 0.532 1.00 95.50 274 GLU A CA 1
ATOM 2210 C C . GLU A 1 274 ? 0.111 10.368 -0.865 1.00 95.50 274 GLU A C 1
ATOM 2212 O O . GLU A 1 274 ? 0.850 10.745 -1.771 1.00 95.50 274 GLU A O 1
ATOM 2217 N N . LEU A 1 275 ? -0.822 9.436 -1.010 1.00 96.81 275 LEU A N 1
ATOM 2218 C CA . LEU A 1 275 ? -1.230 8.878 -2.289 1.00 96.81 275 LEU A CA 1
ATOM 2219 C C . LEU A 1 275 ? -2.600 9.458 -2.641 1.00 96.81 275 LEU A C 1
ATOM 2221 O O . LEU A 1 275 ? -3.544 9.274 -1.886 1.00 96.81 275 LEU A O 1
ATOM 2225 N N . VAL A 1 276 ? -2.708 10.132 -3.773 1.00 95.75 276 VAL A N 1
ATOM 2226 C CA . VAL A 1 276 ? -3.966 10.617 -4.336 1.00 95.75 276 VAL A CA 1
ATOM 2227 C C . VAL A 1 276 ? -4.337 9.701 -5.492 1.00 95.75 276 VAL A C 1
ATOM 2229 O O . VAL A 1 276 ? -3.510 9.463 -6.369 1.00 95.75 276 VAL A O 1
ATOM 2232 N N . VAL A 1 277 ? -5.548 9.154 -5.480 1.00 94.50 277 VAL A N 1
ATOM 2233 C CA . VAL A 1 277 ? -6.056 8.250 -6.522 1.00 94.50 277 VAL A CA 1
ATOM 2234 C C . VAL A 1 277 ? -7.337 8.844 -7.097 1.00 94.50 277 VAL A C 1
ATOM 2236 O O . VAL A 1 277 ? -8.152 9.374 -6.339 1.00 94.50 277 VAL A O 1
ATOM 2239 N N . ALA A 1 278 ? -7.514 8.758 -8.415 1.00 89.81 278 ALA A N 1
ATOM 2240 C CA . ALA A 1 278 ? -8.803 9.050 -9.032 1.00 89.81 278 ALA A CA 1
ATOM 2241 C C . ALA A 1 278 ? -9.830 8.011 -8.557 1.00 89.81 278 ALA A C 1
ATOM 2243 O O . ALA A 1 278 ? -9.628 6.806 -8.722 1.00 89.81 278 ALA A O 1
ATOM 2244 N N . ASP A 1 279 ? -10.907 8.474 -7.932 1.00 84.56 279 ASP A N 1
ATOM 2245 C CA . ASP A 1 279 ? -11.968 7.633 -7.394 1.00 84.56 279 ASP A CA 1
ATOM 2246 C C . ASP A 1 279 ? -13.247 7.911 -8.182 1.00 84.56 279 ASP A C 1
ATOM 2248 O O . ASP A 1 279 ? -13.895 8.940 -8.020 1.00 84.56 279 ASP A O 1
ATOM 2252 N N . THR A 1 280 ? -13.587 7.001 -9.090 1.00 80.31 280 THR A N 1
ATOM 2253 C CA . THR A 1 280 ? -14.831 7.069 -9.869 1.00 80.31 280 THR A CA 1
ATOM 2254 C C . THR A 1 280 ? -15.990 6.377 -9.157 1.00 80.31 280 THR A C 1
ATOM 2256 O O . THR A 1 280 ? -17.070 6.248 -9.733 1.00 80.31 280 THR A O 1
ATOM 2259 N N . SER A 1 281 ? -15.778 5.863 -7.941 1.00 79.31 281 SER A N 1
ATOM 2260 C CA . SER A 1 281 ? -16.831 5.181 -7.204 1.00 79.31 281 SER A CA 1
ATOM 2261 C C . SER A 1 281 ? -17.807 6.176 -6.582 1.00 79.31 281 SER A C 1
ATOM 2263 O O . SER A 1 281 ? -17.466 7.305 -6.240 1.00 79.31 281 SER A O 1
ATOM 2265 N N . THR A 1 282 ? -19.048 5.733 -6.401 1.00 73.44 282 THR A N 1
ATOM 2266 C CA . THR A 1 282 ? -20.074 6.479 -5.659 1.00 73.44 282 THR A CA 1
ATOM 2267 C C . THR A 1 282 ? -19.936 6.310 -4.145 1.00 73.44 282 THR A C 1
ATOM 2269 O O . THR A 1 282 ? -20.776 6.803 -3.394 1.00 73.44 282 THR A O 1
ATOM 2272 N N . VAL A 1 283 ? -18.935 5.552 -3.692 1.00 74.00 283 VAL A N 1
ATOM 2273 C CA . VAL A 1 283 ? -18.752 5.201 -2.285 1.00 74.00 283 VAL A CA 1
ATOM 2274 C C . VAL A 1 283 ? -18.104 6.369 -1.562 1.00 74.00 283 VAL A C 1
ATOM 2276 O O . VAL A 1 283 ? -17.166 6.983 -2.075 1.00 74.00 283 VAL A O 1
ATOM 2279 N N . GLN A 1 284 ? -18.583 6.690 -0.359 1.00 71.00 284 GLN A N 1
ATOM 2280 C CA . GLN A 1 284 ? -17.984 7.793 0.373 1.00 71.00 284 GLN A CA 1
ATOM 2281 C C . GLN A 1 284 ? -16.563 7.420 0.821 1.00 71.00 284 GLN A C 1
ATOM 2283 O O . GLN A 1 284 ? -16.327 6.310 1.304 1.00 71.00 284 GLN A O 1
ATOM 2288 N N . PRO A 1 285 ? -15.589 8.345 0.744 1.00 65.00 285 PRO A N 1
ATOM 2289 C CA . PRO A 1 285 ? -14.237 8.101 1.244 1.00 65.00 285 PRO A CA 1
ATOM 2290 C C . PRO A 1 285 ? -14.167 7.701 2.730 1.00 65.00 285 PRO A C 1
ATOM 2292 O O . PRO A 1 285 ? -13.176 7.102 3.152 1.00 65.00 285 PRO A O 1
ATOM 2295 N N . SER A 1 286 ? -15.208 8.010 3.505 1.00 65.31 286 SER A N 1
ATOM 2296 C CA . SER A 1 286 ? -15.381 7.651 4.916 1.00 65.31 286 SER A CA 1
ATOM 2297 C C . SER A 1 286 ? -15.828 6.198 5.141 1.00 65.31 286 SER A C 1
ATOM 2299 O O . SER A 1 286 ? -15.717 5.694 6.263 1.00 65.31 286 SER A O 1
ATOM 2301 N N . ASP A 1 287 ? -16.282 5.482 4.107 1.00 76.31 287 ASP A N 1
ATOM 2302 C CA . ASP A 1 287 ? -16.708 4.087 4.230 1.00 76.31 287 ASP A CA 1
ATOM 2303 C C . ASP A 1 287 ? -15.492 3.159 4.352 1.00 76.31 287 ASP A C 1
ATOM 2305 O O . ASP A 1 287 ? -14.956 2.620 3.381 1.00 76.31 287 ASP A O 1
ATOM 2309 N N . PHE A 1 288 ? -15.053 2.958 5.595 1.00 82.00 288 PHE A N 1
ATOM 2310 C CA . PHE A 1 288 ? -13.840 2.219 5.959 1.00 82.00 288 PHE A CA 1
ATOM 2311 C C . PHE A 1 288 ? -13.758 0.807 5.355 1.00 82.00 288 PHE A C 1
ATOM 2313 O O . PHE A 1 288 ? -12.682 0.345 4.979 1.00 82.00 288 PHE A O 1
ATOM 2320 N N . ASN A 1 289 ? -14.893 0.112 5.248 1.00 85.88 289 ASN A N 1
ATOM 2321 C CA . ASN A 1 289 ? -14.941 -1.247 4.706 1.00 85.88 289 ASN A CA 1
ATOM 2322 C C . ASN A 1 289 ? -15.066 -1.289 3.177 1.00 85.88 289 ASN A C 1
ATOM 2324 O O . ASN A 1 289 ? -14.684 -2.291 2.567 1.00 85.88 289 ASN A O 1
ATOM 2328 N N . GLN A 1 290 ? -15.609 -0.232 2.569 1.00 85.62 290 GLN A N 1
ATOM 2329 C CA . GLN A 1 290 ? -15.982 -0.198 1.157 1.00 85.62 290 GLN A CA 1
ATOM 2330 C C . GLN A 1 290 ? -14.951 0.605 0.360 1.00 85.62 290 GLN A C 1
ATOM 2332 O O . GLN A 1 290 ? -15.193 1.699 -0.137 1.00 85.62 290 GLN A O 1
ATOM 2337 N N . VAL A 1 291 ? -13.746 0.056 0.245 1.00 90.06 291 VAL A N 1
ATOM 2338 C CA . VAL A 1 291 ? -12.721 0.613 -0.640 1.00 90.06 291 VAL A CA 1
ATOM 2339 C C . VAL A 1 291 ? -12.823 -0.092 -1.998 1.00 90.06 291 VAL A C 1
ATOM 2341 O O . VAL A 1 291 ? -12.771 -1.325 -2.022 1.00 90.06 291 VAL A O 1
ATOM 2344 N N . PRO A 1 292 ? -12.973 0.637 -3.123 1.00 92.56 292 PRO A N 1
ATOM 2345 C CA . PRO A 1 292 ? -13.007 0.030 -4.450 1.00 92.56 292 PRO A CA 1
ATOM 2346 C C . PRO A 1 292 ? -11.762 -0.812 -4.727 1.00 92.56 292 PRO A C 1
ATOM 2348 O O . PRO A 1 292 ? -10.643 -0.424 -4.393 1.00 92.56 292 PRO A O 1
ATOM 2351 N N . TRP A 1 293 ? -11.951 -1.959 -5.374 1.00 93.50 293 TRP A N 1
ATOM 2352 C CA . TRP A 1 293 ? -10.897 -2.956 -5.579 1.00 93.50 293 TRP A CA 1
ATOM 2353 C C . TRP A 1 293 ? -9.650 -2.405 -6.281 1.00 93.50 293 TRP A C 1
ATOM 2355 O O . TRP A 1 293 ? -8.525 -2.619 -5.830 1.00 93.50 293 TRP A O 1
ATOM 2365 N N . ASN A 1 294 ? -9.845 -1.656 -7.363 1.00 94.56 294 ASN A N 1
ATOM 2366 C CA . ASN A 1 294 ? -8.770 -0.979 -8.084 1.00 94.56 294 ASN A CA 1
ATOM 2367 C C . ASN A 1 294 ? -7.961 -0.056 -7.157 1.00 94.56 294 ASN A C 1
ATOM 2369 O O . ASN A 1 294 ? -6.732 -0.036 -7.222 1.00 94.56 294 ASN A O 1
ATOM 2373 N N . LEU A 1 295 ? -8.629 0.652 -6.244 1.00 94.94 295 LEU A N 1
ATOM 2374 C CA . LEU A 1 295 ? -7.987 1.546 -5.287 1.00 94.94 295 LEU A CA 1
ATOM 2375 C C . LEU A 1 295 ? -7.193 0.763 -4.228 1.00 94.94 295 LEU A C 1
ATOM 2377 O O . LEU A 1 295 ? -6.061 1.133 -3.918 1.00 94.94 295 LEU A O 1
ATOM 2381 N N . GLU A 1 296 ? -7.717 -0.364 -3.734 1.00 96.12 296 GLU A N 1
ATOM 2382 C CA . GLU A 1 296 ? -6.984 -1.257 -2.821 1.00 96.12 296 GLU A CA 1
ATOM 2383 C C . GLU A 1 296 ? -5.696 -1.804 -3.452 1.00 96.12 296 GLU A C 1
ATOM 2385 O O . GLU A 1 296 ? -4.637 -1.819 -2.811 1.00 96.12 296 GLU A O 1
ATOM 2390 N N . VAL A 1 297 ? -5.768 -2.212 -4.722 1.00 97.31 297 VAL A N 1
ATOM 2391 C CA . VAL A 1 297 ? -4.620 -2.705 -5.492 1.00 97.31 297 VAL A CA 1
ATOM 2392 C C . VAL A 1 297 ? -3.566 -1.611 -5.657 1.00 97.31 297 VAL A C 1
ATOM 2394 O O . VAL A 1 297 ? -2.392 -1.845 -5.356 1.00 97.31 297 VAL A O 1
ATOM 2397 N N . ILE A 1 298 ? -3.971 -0.400 -6.055 1.00 97.81 298 ILE A N 1
ATOM 2398 C CA . ILE A 1 298 ? -3.070 0.752 -6.218 1.00 97.81 298 ILE A CA 1
ATOM 2399 C C . ILE A 1 298 ? -2.398 1.120 -4.885 1.00 97.81 298 ILE A C 1
ATOM 2401 O O . ILE A 1 298 ? -1.185 1.359 -4.852 1.00 97.81 298 ILE A O 1
ATOM 2405 N N . ILE A 1 299 ? -3.139 1.108 -3.769 1.00 97.81 299 ILE A N 1
ATOM 2406 C CA . ILE A 1 299 ? -2.570 1.326 -2.430 1.00 97.81 299 ILE A CA 1
ATOM 2407 C C . ILE A 1 299 ? -1.518 0.255 -2.116 1.00 97.81 299 ILE A C 1
ATOM 2409 O O . ILE A 1 299 ? -0.420 0.587 -1.664 1.00 97.81 299 ILE A O 1
ATOM 2413 N N . CYS A 1 300 ? -1.809 -1.021 -2.381 1.00 98.44 300 CYS A N 1
ATOM 2414 C CA . CYS A 1 300 ? -0.875 -2.119 -2.120 1.00 98.44 300 CYS A CA 1
ATOM 2415 C C . CYS A 1 300 ? 0.402 -2.024 -2.966 1.00 98.44 300 CYS A C 1
ATOM 2417 O O . CYS A 1 300 ? 1.501 -2.211 -2.434 1.00 98.44 300 CYS A O 1
ATOM 2419 N N . MET A 1 301 ? 0.290 -1.660 -4.249 1.00 98.31 301 MET A N 1
ATOM 2420 C CA . MET A 1 301 ? 1.449 -1.365 -5.102 1.00 98.31 301 MET A CA 1
ATOM 2421 C C . MET A 1 301 ? 2.297 -0.237 -4.506 1.00 98.31 301 MET A C 1
ATOM 2423 O O . MET A 1 301 ? 3.517 -0.357 -4.39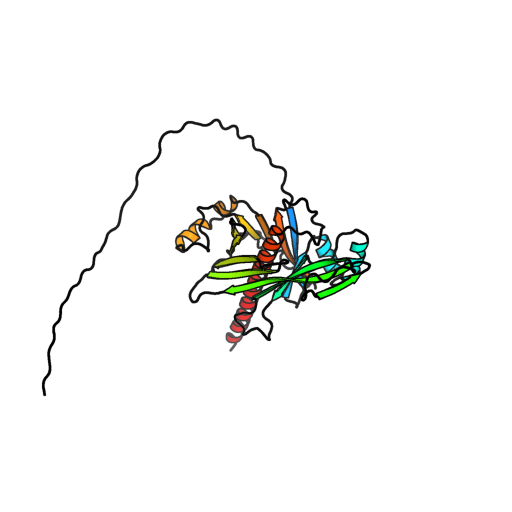0 1.00 98.31 301 MET A O 1
ATOM 2427 N N . ASN A 1 302 ? 1.657 0.852 -4.076 1.00 97.88 302 ASN A N 1
ATOM 2428 C CA . ASN A 1 302 ? 2.351 1.995 -3.498 1.00 97.88 302 ASN A CA 1
ATOM 2429 C C . ASN A 1 302 ? 3.060 1.644 -2.175 1.00 97.88 302 ASN A C 1
ATOM 2431 O O . ASN A 1 302 ? 4.208 2.047 -1.960 1.00 97.88 302 ASN A O 1
ATOM 2435 N N . LEU A 1 303 ? 2.415 0.856 -1.309 1.00 97.81 303 LEU A N 1
ATOM 2436 C CA . LEU A 1 303 ? 3.012 0.337 -0.075 1.00 97.81 303 LEU A CA 1
ATOM 2437 C C . LEU A 1 303 ? 4.250 -0.517 -0.369 1.00 97.81 303 LEU A C 1
ATOM 2439 O O . LEU A 1 303 ? 5.277 -0.340 0.290 1.00 97.81 303 LEU A O 1
ATOM 2443 N N . LEU A 1 304 ? 4.190 -1.378 -1.389 1.00 97.44 304 LEU A N 1
ATOM 2444 C CA . LEU A 1 304 ? 5.329 -2.176 -1.837 1.00 97.44 304 LEU A CA 1
ATOM 2445 C C . LEU A 1 304 ? 6.494 -1.305 -2.315 1.00 97.44 304 LEU A C 1
ATOM 2447 O O . LEU A 1 304 ? 7.617 -1.482 -1.843 1.00 97.44 304 LEU A O 1
ATOM 2451 N N . ILE A 1 305 ? 6.248 -0.337 -3.199 1.00 95.94 305 ILE A N 1
ATOM 2452 C CA . ILE A 1 305 ? 7.311 0.550 -3.698 1.00 95.94 305 ILE A CA 1
ATOM 2453 C C . ILE A 1 305 ? 7.952 1.318 -2.533 1.00 95.94 305 ILE A C 1
ATOM 2455 O O . ILE A 1 305 ? 9.176 1.346 -2.408 1.00 95.94 305 ILE A O 1
ATOM 2459 N N . THR A 1 306 ? 7.134 1.873 -1.633 1.00 94.31 306 THR A N 1
ATOM 2460 C CA . THR A 1 306 ? 7.607 2.592 -0.436 1.00 94.31 306 THR A CA 1
ATOM 2461 C C . THR A 1 306 ? 8.479 1.703 0.448 1.00 94.31 306 THR A C 1
ATOM 2463 O O . THR A 1 306 ? 9.528 2.128 0.932 1.00 94.31 306 THR A O 1
ATOM 2466 N N . PHE A 1 307 ? 8.064 0.455 0.657 1.00 94.38 307 PHE A N 1
ATOM 2467 C CA . PHE A 1 307 ? 8.818 -0.517 1.436 1.00 94.38 307 PHE A CA 1
ATOM 2468 C C . PHE A 1 307 ? 10.182 -0.827 0.804 1.00 94.38 307 PHE A C 1
ATOM 2470 O O . PHE A 1 307 ? 11.206 -0.765 1.488 1.00 94.38 307 PHE A O 1
ATOM 2477 N N . LEU A 1 308 ? 10.219 -1.091 -0.506 1.00 92.81 308 LEU A N 1
ATOM 2478 C CA . LEU A 1 308 ? 11.454 -1.390 -1.240 1.00 92.81 308 LEU A CA 1
ATOM 2479 C C . LEU A 1 308 ? 12.439 -0.212 -1.231 1.00 92.81 308 LEU A C 1
ATOM 2481 O O . LEU A 1 308 ? 13.648 -0.407 -1.083 1.00 92.81 308 LEU A O 1
ATOM 2485 N N . GLU A 1 309 ? 11.943 1.017 -1.364 1.00 90.56 309 GLU A N 1
ATOM 2486 C CA . GLU A 1 309 ? 12.764 2.231 -1.294 1.00 90.56 309 GLU A CA 1
ATOM 2487 C C . GLU A 1 309 ? 13.407 2.410 0.081 1.00 90.56 309 GLU A C 1
ATOM 2489 O O . GLU A 1 309 ? 14.596 2.725 0.181 1.00 90.56 309 GLU A O 1
ATOM 2494 N N . LYS A 1 310 ? 12.645 2.151 1.147 1.00 88.56 310 LYS A N 1
ATOM 2495 C CA . LYS A 1 310 ? 13.156 2.206 2.519 1.00 88.56 310 LYS A CA 1
ATOM 2496 C C . LYS A 1 310 ? 14.205 1.140 2.791 1.00 88.56 310 LYS A C 1
ATOM 2498 O O . LYS A 1 310 ? 15.230 1.460 3.390 1.00 88.56 310 LYS A O 1
ATOM 2503 N N . GLN A 1 311 ? 13.987 -0.092 2.327 1.00 88.19 311 GLN A N 1
ATOM 2504 C CA . GLN A 1 311 ? 14.990 -1.154 2.435 1.00 88.19 311 GLN A CA 1
ATOM 2505 C C . GLN A 1 311 ? 16.288 -0.759 1.730 1.00 88.19 311 GLN A C 1
ATOM 2507 O O . GLN A 1 311 ? 17.354 -0.802 2.343 1.00 88.19 311 GLN A O 1
ATOM 2512 N N . LYS A 1 312 ? 16.196 -0.257 0.490 1.00 88.19 312 LYS A N 1
ATOM 2513 C CA . LYS A 1 312 ? 17.359 0.234 -0.262 1.00 88.19 312 LYS A CA 1
ATOM 2514 C C . LYS A 1 312 ? 18.112 1.324 0.508 1.00 88.19 312 LYS A C 1
ATOM 2516 O O . LYS A 1 312 ? 19.334 1.266 0.606 1.00 88.19 312 LYS A O 1
ATOM 2521 N N . LEU A 1 313 ? 17.399 2.297 1.080 1.00 85.38 313 LEU A N 1
ATOM 2522 C CA . LEU A 1 313 ? 18.007 3.380 1.857 1.00 85.38 313 LEU A CA 1
ATOM 2523 C C . LEU A 1 313 ? 18.683 2.872 3.141 1.00 85.38 313 LEU A C 1
ATOM 2525 O O . LEU A 1 313 ? 19.783 3.317 3.477 1.00 85.38 313 LEU A O 1
ATOM 2529 N N . ALA A 1 314 ? 18.046 1.945 3.857 1.00 85.75 314 ALA A N 1
ATOM 2530 C CA . ALA A 1 314 ? 18.612 1.329 5.052 1.00 85.75 314 ALA A CA 1
ATOM 2531 C C . ALA A 1 314 ? 19.894 0.544 4.729 1.00 85.75 314 ALA A C 1
ATOM 2533 O O . ALA A 1 314 ? 20.897 0.700 5.429 1.00 85.75 314 ALA A O 1
ATOM 2534 N N . ASP A 1 315 ? 19.898 -0.223 3.638 1.00 85.25 315 ASP A N 1
ATOM 2535 C CA . ASP A 1 315 ? 21.064 -0.980 3.180 1.00 85.25 315 ASP A CA 1
ATOM 2536 C C . ASP A 1 315 ? 22.212 -0.065 2.747 1.00 85.25 315 ASP A C 1
ATOM 2538 O O . ASP A 1 315 ? 23.360 -0.292 3.132 1.00 85.25 315 ASP A O 1
ATOM 2542 N N . SER A 1 316 ? 21.921 1.016 2.013 1.00 85.69 316 SER A N 1
ATOM 2543 C CA . SER A 1 316 ? 22.924 2.026 1.655 1.00 85.69 316 SER A CA 1
ATOM 2544 C C . SER A 1 316 ? 23.572 2.655 2.893 1.00 85.69 316 SER A C 1
ATOM 2546 O O . SER A 1 316 ? 24.794 2.784 2.943 1.00 85.69 316 SER A O 1
ATOM 2548 N N . ARG A 1 317 ? 22.784 2.988 3.926 1.00 83.69 317 ARG A N 1
ATOM 2549 C CA . ARG A 1 317 ? 23.305 3.532 5.195 1.00 83.69 317 ARG A CA 1
ATOM 2550 C C . ARG A 1 317 ? 24.170 2.523 5.951 1.00 83.69 317 ARG A C 1
ATOM 2552 O O . ARG A 1 317 ? 25.192 2.908 6.513 1.00 83.69 317 ARG A O 1
ATOM 2559 N N . ARG A 1 318 ? 23.786 1.241 5.963 1.00 82.88 318 ARG A N 1
ATOM 2560 C CA . ARG A 1 318 ? 24.582 0.163 6.578 1.00 82.88 318 ARG A CA 1
ATOM 2561 C C . ARG A 1 318 ? 25.934 -0.000 5.882 1.00 82.88 318 ARG A C 1
ATOM 2563 O O . ARG A 1 318 ? 26.955 -0.040 6.558 1.00 82.88 318 ARG A O 1
ATOM 2570 N N . ARG A 1 319 ? 25.956 -0.009 4.544 1.00 82.81 319 ARG A N 1
ATOM 2571 C CA . ARG A 1 319 ? 27.203 -0.088 3.759 1.00 82.81 319 ARG A CA 1
ATOM 2572 C C . ARG A 1 319 ? 28.111 1.119 3.995 1.00 82.81 319 ARG A C 1
ATOM 2574 O O . ARG A 1 319 ? 29.304 0.938 4.202 1.00 82.81 319 ARG A O 1
ATOM 2581 N N . ALA A 1 320 ? 27.550 2.329 4.033 1.00 84.62 320 ALA A N 1
ATOM 2582 C CA . ALA A 1 320 ? 28.318 3.542 4.317 1.00 84.62 320 ALA A CA 1
ATOM 2583 C C . ALA A 1 320 ? 28.996 3.496 5.700 1.00 84.62 320 ALA A C 1
ATOM 2585 O O . ALA A 1 320 ? 30.168 3.842 5.818 1.00 84.62 320 ALA A O 1
ATOM 2586 N N . ARG A 1 321 ? 28.291 3.003 6.731 1.00 80.81 321 ARG A N 1
ATOM 2587 C CA . ARG A 1 321 ? 28.865 2.817 8.076 1.00 80.81 321 ARG A CA 1
ATOM 2588 C C . ARG A 1 321 ? 30.005 1.798 8.083 1.00 80.81 321 ARG A C 1
ATOM 2590 O O . ARG A 1 321 ? 31.063 2.092 8.626 1.00 80.81 321 ARG A O 1
ATOM 2597 N N . ASN A 1 322 ? 29.826 0.645 7.442 1.00 79.75 322 ASN A N 1
ATOM 2598 C CA . ASN A 1 322 ? 30.870 -0.384 7.398 1.00 79.75 322 ASN A CA 1
ATOM 2599 C C . ASN A 1 322 ? 32.130 0.102 6.664 1.00 79.75 322 ASN A C 1
ATOM 2601 O O . ASN A 1 322 ? 33.240 -0.176 7.109 1.00 79.75 322 ASN A O 1
ATOM 2605 N N . ASN A 1 323 ? 31.970 0.888 5.596 1.00 75.31 323 ASN A N 1
ATOM 2606 C CA . ASN A 1 323 ? 33.107 1.462 4.876 1.00 75.31 323 ASN A CA 1
ATOM 2607 C C . ASN A 1 323 ? 33.852 2.520 5.708 1.00 75.31 323 ASN A C 1
ATOM 2609 O O . ASN A 1 323 ? 35.074 2.571 5.645 1.00 75.31 323 ASN A O 1
ATOM 2613 N N . SER A 1 324 ? 33.148 3.316 6.526 1.00 71.38 324 SER A N 1
ATOM 2614 C CA . SER A 1 324 ? 33.785 4.324 7.394 1.00 71.38 324 SER A CA 1
ATOM 2615 C C . SER A 1 324 ? 34.660 3.732 8.506 1.00 71.38 324 SER A C 1
ATOM 2617 O O . SER A 1 324 ? 35.600 4.382 8.953 1.00 71.38 324 SER A O 1
ATOM 2619 N N . ILE A 1 325 ? 34.386 2.491 8.925 1.00 69.56 325 ILE A N 1
ATOM 2620 C CA . ILE A 1 325 ? 35.180 1.783 9.940 1.00 69.56 325 ILE A CA 1
ATOM 2621 C C . ILE A 1 325 ? 36.502 1.282 9.341 1.00 69.56 325 ILE A C 1
ATOM 2623 O O . ILE A 1 325 ? 37.528 1.332 10.007 1.00 69.56 325 ILE A O 1
ATOM 2627 N N . HIS A 1 326 ? 36.510 0.863 8.072 1.00 60.28 326 HIS A N 1
ATOM 2628 C CA . HIS A 1 326 ? 37.730 0.401 7.401 1.00 60.28 326 HIS A CA 1
ATOM 2629 C C . HIS A 1 326 ? 38.713 1.522 7.041 1.00 60.28 326 HIS A C 1
ATOM 2631 O O . HIS A 1 326 ? 39.882 1.240 6.828 1.00 60.28 326 HIS A O 1
ATOM 2637 N N . THR A 1 327 ? 38.273 2.780 6.989 1.00 60.50 327 THR A N 1
ATOM 2638 C CA . THR A 1 327 ? 39.146 3.936 6.715 1.00 60.50 327 THR A CA 1
ATOM 2639 C C . THR A 1 327 ? 39.810 4.535 7.960 1.00 60.50 327 THR A C 1
ATOM 2641 O O . THR A 1 327 ? 40.505 5.538 7.836 1.00 60.50 327 THR A O 1
ATOM 2644 N N . MET A 1 328 ? 39.584 3.973 9.154 1.00 52.88 328 MET A N 1
ATOM 2645 C CA . MET A 1 328 ? 40.194 4.439 10.412 1.00 52.88 328 MET A CA 1
ATOM 2646 C C . MET A 1 328 ? 41.286 3.505 10.964 1.00 52.88 328 MET A C 1
ATOM 2648 O O . MET A 1 328 ? 41.758 3.745 12.074 1.00 52.88 328 MET A O 1
ATOM 2652 N N . PHE A 1 329 ? 41.683 2.467 10.218 1.00 49.09 329 PHE A N 1
ATOM 2653 C CA . PHE A 1 329 ? 42.743 1.531 10.608 1.00 49.09 329 PHE A CA 1
ATOM 2654 C C . PHE A 1 329 ? 43.890 1.526 9.608 1.00 49.09 329 PHE A C 1
ATOM 2656 O O . PHE A 1 329 ? 43.599 1.443 8.392 1.00 49.09 329 PHE A O 1
#

pLDDT: mean 79.71, std 17.82, range [37.16, 98.44]

Foldseek 3Di:
DDDDDDDDDDDDDDDDDDDDDDDDDDDDDDDDDDPPPPPPPDDDQDKFKWFWKDFPPQLKIFTALDPQLVVLCLVVPLCQQVQVQVVVVVFFSHNHGQKIKDAQDDPVCVPPLPGFRMWMKGKDKDFLPDDAPDPQWDFSDDYDRITITIGGAWTKHWDDDPPAQKIKIWIWGDDPDHTDIKIWIDRNVDLKIWIADPNWIKIWAWDQPPDPQGKIKTFIFTDDPPQDDPVDPDDPVSNVVCNDPVNRVPTDTQKMKIADPWPPDDRSMTGGTMMMGRDNDPDDSSPSNDDDPVRVVVVVVVSVSVSVVVVVVVVVVVVVVVVVVVVVD

Secondary structure (DSSP, 8-state):
------------------------------PPP--------PPPPPEEEEEEEEETTT--EEEESSHHHHHHHHHH-S-HHHHHHHHHTT---TT-EEEEEEES--TTTTT-TTS-SEEEEEEEEEETTSPPSSTT-EEEEEETTEEEEEEEEEEEEEEE-TT-SEEEEEEEE--SSSPEEEEEEEETTSS-EEEEETTEEEEEEEEE---TT--EEEEEEEPPTTS--TTS---HHHHHHTT-HHHHHTSPEEEEEEEPPPPSS--SEEEEEEEEEE---SS-TT-TT---HHHHHHHHHHHHHHHHHHHHHHHHHHHHHHHHHHTT-

Radius of gyration: 26.54 Å; chains: 1; bounding box: 73×78×71 Å

Sequence (329 aa):
MARPEHPKSRDQQASRISRSETCDDKAAFHKPVDESDQQDQGAPVAQRAVPLAELLLDYRLYAFSSEDSYQNFKKNGRDAYHSLLLASEGREILGYPLFRAESGRTFLNFFRRDAPVLQIYKHVVLPFSAEPPGPEARLVALAGDRSLYRVPFCSVFSQQRFLSAISEYTLVFQRGGEPTYVRMRRKWTSQIYDTVFDGMHMRWHHRRLFSLLGGLSRKLVVLREDMPSLFAEMDDQCFSSHLSEKEISELSVLAEYTAKSARLLPSRVARVGELVVADTSTVQPSDFNQVPWNLEVIICMNLLITFLEKQKLADSRRRARNNSIHTMF